Protein AF-A0A520QWH0-F1 (afdb_monomer_lite)

Sequence (215 aa):
MRTMSIALLLLLCQPCALSAQPPSVEDAMRALGDAHGATSRERALEQAAIRMLAAADADPRHPAVNICLANAAHAFAAVDRWETAEALWRRAVAEGLPQLAEGPPDDLVLMLETALADALVQLARRAALRGDWGEAAARYGSVCDAARFERSRAVGMDERILAALDGAAEAFERRGDLVRAAHYLSRAADHPLGRAHATERRAHAAALLRRVSPD

pLDDT: mean 81.59, std 18.96, range [29.95, 98.12]

Foldseek 3Di:
DDDDDDVVVVLVPDLPPLPDQDDALVNQQVVDVVPDDPVVSLVSLQVQLVSLVVSCVVDVLRLCSLVSLQRSLVSCVVNVNLVSSLVSLVCSQPRNQVSDPVGDDLVSLLSSLVSNLVSLQVVLVVCVVVVVLVSNLVSLCCLQVDPSLVPHPHPCSLVSNLSSLQSNLVSCVSVVVLQRSLVSLCVSCVRPVSVVCNVVSNVSSVVSVCVVPPD

Secondary structure (DSSP, 8-state):
-----SHHHHHTTS---TTSPPPPHHHHHHHHHTT--HHHHHHHHHHHHHHHHHHHHH-TT-TTHHHHHHHHHHHHHHTT-HHHHHHHHHHIIIIIGGG-TT---HHHHHHHHHHHHHHHHHHHHHHHHTT-HHHHHHHHHHHHS-HHHHT---TTHHHHHHHHHHHHHHHHHHTT-HHHHHHHHHHHHHSGGGGGGHHHHHHHHHHHHHHHS--

Structure (mmCIF, N/CA/C/O backbone):
data_AF-A0A520QWH0-F1
#
_entry.id   AF-A0A520QWH0-F1
#
loop_
_atom_site.group_PDB
_atom_site.id
_atom_site.type_symbol
_atom_site.label_atom_id
_atom_site.label_alt_id
_atom_site.label_comp_id
_atom_site.label_asym_id
_atom_site.label_entity_id
_atom_site.label_seq_id
_atom_site.pdbx_PDB_ins_code
_atom_site.Cartn_x
_atom_site.Cartn_y
_atom_site.Cartn_z
_atom_site.occupancy
_atom_site.B_iso_or_equiv
_atom_site.auth_seq_id
_atom_site.auth_comp_id
_atom_site.auth_asym_id
_atom_site.auth_atom_id
_atom_site.pdbx_PDB_model_num
ATOM 1 N N . MET A 1 1 ? 30.498 27.382 -29.897 1.00 29.95 1 MET A N 1
ATOM 2 C CA . MET A 1 1 ? 30.741 26.116 -30.629 1.00 29.95 1 MET A CA 1
ATOM 3 C C . MET A 1 1 ? 30.660 24.993 -29.604 1.00 29.95 1 MET A C 1
ATOM 5 O O . MET A 1 1 ? 31.523 24.920 -28.752 1.00 29.95 1 MET A O 1
ATOM 9 N N . ARG A 1 2 ? 29.482 24.396 -29.391 1.00 40.47 2 ARG A N 1
ATOM 10 C CA . ARG A 1 2 ? 28.974 23.201 -30.098 1.00 40.47 2 ARG A CA 1
ATOM 11 C C . ARG A 1 2 ? 29.880 21.972 -29.928 1.00 40.47 2 ARG A C 1
ATOM 13 O O . ARG A 1 2 ? 30.549 21.574 -30.866 1.00 40.47 2 ARG A O 1
ATOM 20 N N . THR A 1 3 ? 29.785 21.354 -28.756 1.00 32.16 3 THR A N 1
ATOM 21 C CA . THR A 1 3 ? 29.858 19.894 -28.575 1.00 32.16 3 THR A CA 1
ATOM 22 C C . THR A 1 3 ? 28.791 19.496 -27.554 1.00 32.16 3 THR A C 1
ATOM 24 O O . THR A 1 3 ? 29.074 19.050 -26.448 1.00 32.16 3 THR A O 1
ATOM 27 N N . MET A 1 4 ? 27.528 19.747 -27.904 1.00 43.28 4 MET A N 1
ATOM 28 C CA . MET A 1 4 ? 26.456 18.886 -27.414 1.00 43.28 4 MET A CA 1
ATOM 29 C C . MET A 1 4 ? 26.552 17.561 -28.165 1.00 43.28 4 MET A C 1
ATOM 31 O O . MET A 1 4 ? 26.970 17.553 -29.321 1.00 43.28 4 MET A O 1
ATOM 35 N N . SER A 1 5 ? 26.007 16.519 -27.544 1.00 47.38 5 SER A N 1
ATOM 36 C CA . SER A 1 5 ? 25.432 15.368 -28.234 1.00 47.38 5 SER A CA 1
ATOM 37 C C . SER A 1 5 ? 26.428 14.417 -28.880 1.00 47.38 5 SER A C 1
ATOM 39 O O . SER A 1 5 ? 27.103 14.740 -29.843 1.00 47.38 5 SER A O 1
ATOM 41 N N . ILE A 1 6 ? 26.444 13.191 -28.366 1.00 36.41 6 ILE A N 1
ATOM 42 C CA . ILE A 1 6 ? 26.208 11.954 -29.127 1.00 36.41 6 ILE A CA 1
ATOM 43 C C . ILE A 1 6 ? 26.525 10.783 -28.192 1.00 36.41 6 ILE A C 1
ATOM 45 O O . ILE A 1 6 ? 25.708 9.889 -28.104 1.00 36.41 6 ILE A O 1
ATOM 49 N N . ALA A 1 7 ? 27.565 10.832 -27.351 1.00 32.75 7 ALA A N 1
ATOM 50 C CA . ALA A 1 7 ? 27.890 9.724 -26.436 1.00 32.75 7 ALA A CA 1
ATOM 51 C C . ALA A 1 7 ? 26.805 9.439 -25.366 1.00 32.75 7 ALA A C 1
ATOM 53 O O . ALA A 1 7 ? 26.438 8.288 -25.154 1.00 32.75 7 ALA A O 1
ATOM 54 N N . LEU A 1 8 ? 26.223 10.477 -24.748 1.00 39.31 8 LEU A N 1
ATOM 55 C CA . LEU A 1 8 ? 25.174 10.323 -23.721 1.00 39.31 8 LEU A CA 1
ATOM 56 C C . LEU A 1 8 ? 23.779 10.059 -24.322 1.00 39.31 8 LEU A C 1
ATOM 58 O O . LEU A 1 8 ? 22.935 9.416 -23.706 1.00 39.31 8 LEU A O 1
ATOM 62 N N . LEU A 1 9 ? 23.558 10.513 -25.561 1.00 37.16 9 LEU A N 1
ATOM 63 C CA . LEU A 1 9 ? 22.374 10.158 -26.342 1.00 37.16 9 LEU A CA 1
ATOM 64 C C . LEU A 1 9 ? 22.503 8.734 -26.896 1.00 37.16 9 LEU A C 1
ATOM 66 O O . LEU A 1 9 ? 21.500 8.051 -26.943 1.00 37.16 9 LEU A O 1
ATOM 70 N N . LEU A 1 10 ? 23.709 8.253 -27.219 1.00 33.56 10 LEU A N 1
ATOM 71 C CA . LEU A 1 10 ? 23.987 6.870 -27.623 1.00 33.56 10 LEU A CA 1
ATOM 72 C C . LEU A 1 10 ? 23.853 5.883 -26.460 1.00 33.56 10 LEU A C 1
ATOM 74 O O . LEU A 1 10 ? 23.382 4.778 -26.692 1.00 33.56 10 LEU A O 1
ATOM 78 N N . LEU A 1 11 ? 24.161 6.276 -25.219 1.00 41.25 11 LEU A N 1
ATOM 79 C CA . LEU A 1 11 ? 23.862 5.446 -24.040 1.00 41.25 11 LEU A CA 1
ATOM 80 C C . LEU A 1 11 ? 22.349 5.293 -23.792 1.00 41.25 11 LEU A C 1
ATOM 82 O O . LEU A 1 11 ? 21.913 4.294 -23.236 1.00 41.25 11 LEU A O 1
ATOM 86 N N . LEU A 1 12 ? 21.549 6.258 -24.259 1.00 38.84 12 LEU A N 1
ATOM 87 C CA . LEU A 1 12 ? 20.081 6.242 -24.233 1.00 38.84 12 LEU A CA 1
ATOM 88 C C . LEU A 1 12 ? 19.442 5.822 -25.580 1.00 38.84 12 LEU A C 1
ATOM 90 O O . LEU A 1 12 ? 18.216 5.838 -25.689 1.00 38.84 12 LEU A O 1
ATOM 94 N N . CYS A 1 13 ? 20.246 5.502 -26.605 1.00 33.19 13 CYS A N 1
ATOM 95 C CA . CYS A 1 13 ? 19.819 5.215 -27.988 1.00 33.19 13 CYS A CA 1
ATOM 96 C C . CYS A 1 13 ? 20.429 3.916 -28.545 1.00 33.19 13 CYS A C 1
ATOM 98 O O . CYS A 1 13 ? 20.262 3.606 -29.723 1.00 33.19 13 CYS A O 1
ATOM 100 N N . GLN A 1 14 ? 21.107 3.110 -27.723 1.00 36.44 14 GLN A N 1
ATOM 101 C CA . GLN A 1 14 ? 21.240 1.699 -28.068 1.00 36.44 14 GLN A CA 1
ATOM 102 C C . GLN A 1 14 ? 19.817 1.117 -28.084 1.00 36.44 14 GLN A C 1
ATOM 104 O O . GLN A 1 14 ? 19.063 1.369 -27.135 1.00 36.44 14 GLN A O 1
ATOM 109 N N . PRO A 1 15 ? 19.417 0.353 -29.122 1.00 35.22 15 PRO A N 1
ATOM 110 C CA . PRO A 1 15 ? 18.285 -0.545 -28.951 1.00 35.22 15 PRO A CA 1
ATOM 111 C C . PRO A 1 15 ? 18.595 -1.326 -27.681 1.00 35.22 15 PRO A C 1
ATOM 113 O O . PRO A 1 15 ? 19.753 -1.693 -27.484 1.00 35.22 15 PRO A O 1
ATOM 116 N N . CYS A 1 16 ? 17.616 -1.471 -26.790 1.00 40.22 16 CYS A N 1
ATOM 117 C CA . CYS A 1 16 ? 17.739 -2.294 -25.598 1.00 40.22 16 CYS A CA 1
ATOM 118 C C . CYS A 1 16 ? 18.201 -3.683 -26.055 1.00 40.22 16 CYS A C 1
ATOM 120 O O . CYS A 1 16 ? 17.401 -4.551 -26.388 1.00 40.22 16 CYS A O 1
ATOM 122 N N . ALA A 1 17 ? 19.515 -3.874 -26.150 1.00 33.56 17 ALA A N 1
ATOM 123 C CA . ALA A 1 17 ? 20.131 -5.164 -26.160 1.00 33.56 17 ALA A CA 1
ATOM 124 C C . ALA A 1 17 ? 19.915 -5.587 -24.727 1.00 33.56 17 ALA A C 1
ATOM 126 O O . ALA A 1 17 ? 20.612 -5.181 -23.798 1.00 33.56 17 ALA A O 1
ATOM 127 N N . LEU A 1 18 ? 18.832 -6.326 -24.593 1.00 45.16 18 LEU A N 1
ATOM 128 C CA . LEU A 1 18 ? 18.306 -7.057 -23.467 1.00 45.16 18 LEU A CA 1
ATOM 129 C C . LEU A 1 18 ? 19.328 -8.051 -22.846 1.00 45.16 18 LEU A C 1
ATOM 131 O O . LEU A 1 18 ? 18.969 -9.069 -22.269 1.00 45.16 18 LEU A O 1
ATOM 135 N N . SER A 1 19 ? 20.619 -7.735 -22.959 1.00 39.22 19 SER A N 1
ATOM 136 C CA . SER A 1 19 ? 21.809 -8.409 -22.454 1.00 39.22 19 SER A CA 1
ATOM 137 C C . SER A 1 19 ? 22.654 -7.517 -21.530 1.00 39.22 19 SER A C 1
ATOM 139 O O . SER A 1 19 ? 23.555 -8.027 -20.872 1.00 39.22 19 SER A O 1
ATOM 141 N N . ALA A 1 20 ? 22.410 -6.202 -21.467 1.00 41.91 20 ALA A N 1
ATOM 142 C CA . ALA A 1 20 ? 23.033 -5.308 -20.490 1.00 41.91 20 ALA A CA 1
ATOM 143 C C . ALA A 1 20 ? 21.959 -4.832 -19.510 1.00 41.91 20 ALA A C 1
ATOM 145 O O . ALA A 1 20 ? 20.882 -4.417 -19.937 1.00 41.91 20 ALA A O 1
ATOM 146 N N . GLN A 1 21 ? 22.229 -4.928 -18.205 1.00 42.94 21 GLN A N 1
ATOM 147 C CA . GLN A 1 21 ? 21.305 -4.458 -17.173 1.00 42.94 21 GLN A CA 1
ATOM 148 C C . GLN A 1 21 ? 20.802 -3.048 -17.528 1.00 42.94 21 GLN A C 1
ATOM 150 O O . GLN A 1 21 ? 21.630 -2.172 -17.801 1.00 42.94 21 GLN A O 1
ATOM 155 N N . PRO A 1 22 ? 19.476 -2.815 -17.578 1.00 47.00 22 PRO A N 1
ATOM 156 C CA . PRO A 1 22 ? 18.961 -1.486 -17.869 1.00 47.00 22 PRO A CA 1
ATOM 157 C C . PRO A 1 22 ? 19.478 -0.520 -16.791 1.00 47.00 22 PRO A C 1
ATOM 159 O O . PRO A 1 22 ? 19.450 -0.880 -15.610 1.00 47.00 22 PRO A O 1
ATOM 162 N N . PRO A 1 23 ? 19.970 0.678 -17.164 1.00 52.00 23 PRO A N 1
ATOM 163 C CA . PRO A 1 23 ? 20.491 1.635 -16.194 1.00 52.00 23 PRO A CA 1
ATOM 164 C C . PRO A 1 23 ? 19.428 1.920 -15.132 1.00 52.00 23 PRO A C 1
ATOM 166 O O . PRO A 1 23 ? 18.250 2.110 -15.459 1.00 52.00 23 PRO A O 1
ATOM 169 N N . SER A 1 24 ? 19.833 1.916 -13.860 1.00 55.22 24 SER A N 1
ATOM 170 C CA . SER A 1 24 ? 18.900 2.149 -12.762 1.00 55.22 24 SER A CA 1
ATOM 171 C C . SER A 1 24 ? 18.353 3.580 -12.817 1.00 55.22 24 SER A C 1
ATOM 173 O O . SER A 1 24 ? 18.994 4.502 -13.334 1.00 55.22 24 SER A O 1
ATOM 175 N N . VAL A 1 25 ? 17.158 3.796 -12.262 1.00 56.06 25 VAL A N 1
ATOM 176 C CA . VAL A 1 25 ? 16.590 5.150 -12.126 1.00 56.06 25 VAL A CA 1
ATOM 177 C C . VAL A 1 25 ? 17.500 6.036 -11.282 1.00 56.06 25 VAL A C 1
ATOM 179 O O . VAL A 1 25 ? 17.589 7.229 -11.547 1.00 56.06 25 VAL A O 1
ATOM 182 N N . GLU A 1 26 ? 18.224 5.471 -10.314 1.00 52.66 26 GLU A N 1
ATOM 183 C CA . GLU A 1 26 ? 19.237 6.195 -9.549 1.00 52.66 26 GLU A CA 1
ATOM 184 C C . GLU A 1 26 ? 20.419 6.640 -10.405 1.00 52.66 26 GLU A C 1
ATOM 186 O O . GLU A 1 26 ? 20.859 7.776 -10.260 1.00 52.66 26 GLU A O 1
ATOM 191 N N . ASP A 1 27 ? 20.907 5.806 -11.324 1.00 59.62 27 ASP A N 1
ATOM 192 C CA . ASP A 1 27 ? 21.992 6.187 -12.234 1.00 59.62 27 ASP A CA 1
ATOM 193 C C . ASP A 1 27 ? 21.535 7.275 -13.205 1.00 59.62 27 ASP A C 1
ATOM 195 O O . ASP A 1 27 ? 22.255 8.249 -13.434 1.00 59.62 27 ASP A O 1
ATOM 199 N N . ALA A 1 28 ? 20.300 7.167 -13.704 1.00 52.81 28 ALA A N 1
ATOM 200 C CA . ALA A 1 28 ? 19.675 8.215 -14.498 1.00 52.81 28 ALA A CA 1
ATOM 201 C C . ALA A 1 28 ? 19.501 9.509 -13.679 1.00 52.81 28 ALA A C 1
ATOM 203 O O . ALA A 1 28 ? 19.849 10.591 -14.144 1.00 52.81 28 ALA A O 1
ATOM 204 N N . MET A 1 29 ? 19.026 9.418 -12.436 1.00 48.94 29 MET A N 1
ATOM 205 C CA . MET A 1 29 ? 18.832 10.566 -11.547 1.00 48.94 29 MET A CA 1
ATOM 206 C C . MET A 1 29 ? 20.140 11.232 -11.121 1.00 48.94 29 MET A C 1
ATOM 208 O O . MET A 1 29 ? 20.177 12.459 -11.032 1.00 48.94 29 MET A O 1
ATOM 212 N N . ARG A 1 30 ? 21.194 10.455 -10.858 1.00 55.62 30 ARG A N 1
ATOM 213 C CA . ARG A 1 30 ? 22.526 10.942 -10.477 1.00 55.62 30 ARG A CA 1
ATOM 214 C C . ARG A 1 30 ? 23.178 11.657 -11.657 1.00 55.62 30 ARG A C 1
ATOM 216 O O . ARG A 1 30 ? 23.595 12.800 -11.521 1.00 55.62 30 ARG A O 1
ATOM 223 N N . ALA A 1 31 ? 23.127 11.053 -12.845 1.00 51.66 31 ALA A N 1
ATOM 224 C CA . ALA A 1 31 ? 23.633 11.664 -14.072 1.00 51.66 31 ALA A CA 1
ATOM 225 C C . ALA A 1 31 ? 22.877 12.948 -14.478 1.00 51.66 31 ALA A C 1
ATOM 227 O O . ALA A 1 31 ? 23.464 13.839 -15.091 1.00 51.66 31 ALA A O 1
ATOM 228 N N . LEU A 1 32 ? 21.586 13.062 -14.142 1.00 49.00 32 LEU A N 1
ATOM 229 C CA . LEU A 1 32 ? 20.769 14.252 -14.421 1.00 49.00 32 LEU A CA 1
ATOM 230 C C . LEU A 1 32 ? 20.871 15.333 -13.334 1.00 49.00 32 LEU A C 1
ATOM 232 O O . LEU A 1 32 ? 20.719 16.517 -13.637 1.00 49.00 32 LEU A O 1
ATOM 236 N N . GLY A 1 33 ? 21.119 14.944 -12.081 1.00 49.78 33 GLY A N 1
ATOM 237 C CA . GLY A 1 33 ? 21.214 15.848 -10.933 1.00 49.78 33 GLY A CA 1
ATOM 238 C C . GLY A 1 33 ? 22.426 16.776 -10.974 1.00 49.78 33 GLY A C 1
ATOM 239 O O . GLY A 1 33 ? 22.314 17.921 -10.544 1.00 49.78 33 GLY A O 1
ATOM 240 N N . ASP A 1 34 ? 23.532 16.326 -11.564 1.00 53.66 34 ASP A N 1
ATOM 241 C CA . ASP A 1 34 ? 24.789 17.084 -11.572 1.00 53.66 34 ASP A CA 1
ATOM 242 C C . ASP A 1 34 ? 24.860 18.152 -12.680 1.00 53.66 34 ASP A C 1
ATOM 244 O O . ASP A 1 34 ? 25.773 18.977 -12.689 1.00 53.66 34 ASP A O 1
ATOM 248 N N . ALA A 1 35 ? 23.899 18.180 -13.616 1.00 51.19 35 ALA A N 1
ATOM 249 C CA . ALA A 1 35 ? 23.982 19.037 -14.801 1.00 51.19 35 ALA A CA 1
ATOM 250 C C . ALA A 1 35 ? 22.768 19.949 -15.054 1.00 51.19 35 ALA A C 1
ATOM 252 O O . ALA A 1 35 ? 22.889 20.876 -15.861 1.00 51.19 35 ALA A O 1
ATOM 253 N N . HIS A 1 36 ? 21.583 19.689 -14.483 1.00 52.19 36 HIS A N 1
ATOM 254 C CA . HIS A 1 36 ? 20.306 20.233 -14.980 1.00 52.19 36 HIS A CA 1
ATOM 255 C C . HIS A 1 36 ? 19.365 20.716 -13.847 1.00 52.19 36 HIS A C 1
ATOM 257 O O . HIS A 1 36 ? 19.257 20.081 -12.804 1.00 52.19 36 HIS A O 1
ATOM 263 N N . GLY A 1 37 ? 18.657 21.841 -14.052 1.00 63.16 37 GLY A N 1
ATOM 264 C CA . GLY A 1 37 ? 17.643 22.363 -13.116 1.00 63.16 37 GLY A CA 1
ATOM 265 C C . GLY A 1 37 ? 16.378 21.490 -13.002 1.00 63.16 37 GLY A C 1
ATOM 266 O O . GLY A 1 37 ? 16.169 20.572 -13.793 1.00 63.16 37 GLY A O 1
ATOM 267 N N . ALA A 1 38 ? 15.497 21.785 -12.035 1.00 60.88 38 ALA A N 1
ATOM 268 C CA . ALA A 1 38 ? 14.327 20.949 -11.703 1.00 60.88 38 ALA A CA 1
ATOM 269 C C . ALA A 1 38 ? 13.449 20.581 -12.922 1.00 60.88 38 ALA A C 1
ATOM 271 O O . ALA A 1 38 ? 13.179 19.408 -13.169 1.00 60.88 38 ALA A O 1
ATOM 272 N N . THR A 1 39 ? 13.105 21.559 -13.765 1.00 65.75 39 THR A N 1
ATOM 273 C CA . THR A 1 39 ? 12.245 21.356 -14.948 1.00 65.75 39 THR A CA 1
ATOM 274 C C . THR A 1 39 ? 12.914 20.560 -16.080 1.00 65.75 39 THR A C 1
ATOM 276 O O . THR A 1 39 ? 12.230 20.000 -16.941 1.00 65.75 39 THR A O 1
ATOM 279 N N . SER A 1 40 ? 14.248 20.533 -16.152 1.00 73.31 40 SER A N 1
ATOM 280 C CA . SER A 1 40 ? 14.968 19.689 -17.116 1.00 73.31 40 SER A CA 1
ATOM 281 C C . SER A 1 40 ? 15.176 18.270 -16.589 1.00 73.31 40 SER A C 1
ATOM 283 O O . SER A 1 40 ? 15.196 17.337 -17.390 1.00 73.31 40 SER A O 1
ATOM 285 N N . ARG A 1 41 ? 15.240 18.086 -15.264 1.00 70.00 41 ARG A N 1
ATOM 286 C CA . ARG A 1 41 ? 15.278 16.767 -14.618 1.00 70.00 41 ARG A CA 1
ATOM 287 C C . ARG A 1 41 ? 13.957 16.009 -14.764 1.00 70.00 41 ARG A C 1
ATOM 289 O O . ARG A 1 41 ? 13.983 14.848 -15.157 1.00 70.00 41 ARG A O 1
ATOM 296 N N . GLU A 1 42 ? 12.821 16.663 -14.517 1.00 76.19 42 GLU A N 1
ATOM 297 C CA . GLU A 1 42 ? 11.485 16.059 -14.680 1.00 76.19 42 GLU A CA 1
ATOM 298 C C . GLU A 1 42 ? 11.269 15.539 -16.105 1.00 76.19 42 GLU A C 1
ATOM 300 O O . GLU A 1 42 ? 10.966 14.366 -16.308 1.00 76.19 42 GLU A O 1
ATOM 305 N N . ARG A 1 43 ? 11.538 16.383 -17.111 1.00 78.44 43 ARG A N 1
ATOM 306 C CA . ARG A 1 43 ? 11.428 15.995 -18.526 1.00 78.44 43 ARG A CA 1
ATOM 307 C C . ARG A 1 43 ? 12.326 14.819 -18.890 1.00 78.44 43 ARG A C 1
ATOM 309 O O . ARG A 1 43 ? 11.934 13.974 -19.690 1.00 78.44 43 ARG A O 1
ATOM 316 N N . ALA A 1 44 ? 13.532 14.761 -18.334 1.00 76.00 44 ALA A N 1
ATOM 317 C CA . ALA A 1 44 ? 14.452 13.665 -18.601 1.00 76.00 44 ALA A CA 1
ATOM 318 C C . ALA A 1 44 ? 13.992 12.347 -17.950 1.00 76.00 44 ALA A C 1
ATOM 320 O O . ALA A 1 44 ? 14.114 11.294 -18.577 1.00 76.00 44 ALA A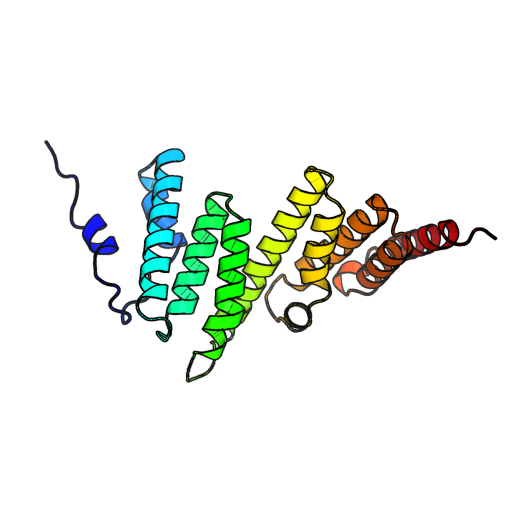 O 1
ATOM 321 N N . LEU A 1 45 ? 13.407 12.403 -16.748 1.00 77.81 45 LEU A N 1
ATOM 322 C CA . LEU A 1 45 ? 12.804 11.242 -16.086 1.00 77.81 45 LEU A CA 1
ATOM 323 C C . LEU A 1 45 ? 11.600 10.706 -16.860 1.00 77.81 45 LEU A C 1
ATOM 325 O O . LEU A 1 45 ? 11.531 9.508 -17.125 1.00 77.81 45 LEU A O 1
ATOM 329 N N . GLU A 1 46 ? 10.700 11.586 -17.297 1.00 81.81 46 GLU A N 1
ATOM 330 C CA . GLU A 1 46 ? 9.553 11.194 -18.120 1.00 81.81 46 GLU A CA 1
ATOM 331 C C . GLU A 1 46 ? 10.001 10.561 -19.446 1.00 81.81 46 GLU A C 1
ATOM 333 O O . GLU A 1 46 ? 9.501 9.509 -19.842 1.00 81.81 46 GLU A O 1
ATOM 338 N N . GLN A 1 47 ? 10.995 11.147 -20.122 1.00 80.69 47 GLN A N 1
ATOM 339 C CA . GLN A 1 47 ? 11.535 10.583 -21.362 1.00 80.69 4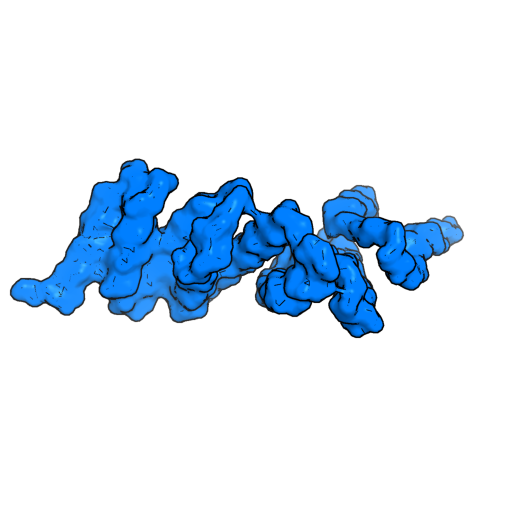7 GLN A CA 1
ATOM 340 C C . GLN A 1 47 ? 12.189 9.213 -21.154 1.00 80.69 47 GLN A C 1
ATOM 342 O O . GLN A 1 47 ? 12.033 8.330 -22.001 1.00 80.69 47 GLN A O 1
ATOM 347 N N . ALA A 1 48 ? 12.917 9.019 -20.053 1.00 78.50 48 ALA A N 1
ATOM 348 C CA . ALA A 1 48 ? 13.494 7.724 -19.711 1.00 78.50 48 ALA A CA 1
ATOM 349 C C . ALA A 1 48 ? 12.396 6.678 -19.461 1.00 78.50 48 ALA A C 1
ATOM 351 O O . ALA A 1 48 ? 12.459 5.587 -20.029 1.00 78.50 48 ALA A O 1
ATOM 352 N N . ALA A 1 49 ? 11.356 7.040 -18.704 1.00 81.44 49 ALA A N 1
ATOM 353 C CA . ALA A 1 49 ? 10.219 6.168 -18.428 1.00 81.44 49 ALA A CA 1
ATOM 354 C C . ALA A 1 49 ? 9.507 5.734 -19.718 1.00 81.44 49 ALA A C 1
ATOM 356 O O . ALA A 1 49 ? 9.285 4.546 -19.930 1.00 81.44 49 ALA A O 1
ATOM 357 N N . ILE A 1 50 ? 9.226 6.672 -20.630 1.00 83.88 50 ILE A N 1
ATOM 358 C CA . ILE A 1 50 ? 8.584 6.377 -21.923 1.00 83.88 50 ILE A CA 1
ATOM 359 C C . ILE A 1 50 ? 9.419 5.389 -22.751 1.00 83.88 50 ILE A C 1
ATOM 361 O O . ILE A 1 50 ? 8.865 4.475 -23.360 1.00 83.88 50 ILE A O 1
ATOM 365 N N . ARG A 1 51 ? 10.751 5.527 -22.761 1.00 80.38 51 ARG A N 1
ATOM 366 C CA . ARG A 1 51 ? 11.635 4.585 -23.471 1.00 80.38 51 ARG A CA 1
ATOM 367 C C . ARG A 1 51 ? 11.624 3.192 -22.847 1.00 80.38 51 ARG A C 1
ATOM 369 O O . ARG A 1 51 ? 11.608 2.210 -23.581 1.00 80.38 51 ARG A O 1
ATOM 376 N N . MET A 1 52 ? 11.614 3.103 -21.518 1.00 82.56 52 MET A N 1
ATOM 377 C CA . MET A 1 52 ? 11.521 1.825 -20.805 1.00 82.56 52 MET A CA 1
ATOM 378 C C . MET A 1 52 ? 10.189 1.123 -21.086 1.00 82.56 52 MET A C 1
ATOM 380 O O . MET A 1 52 ? 10.179 -0.085 -21.307 1.00 82.56 52 MET A O 1
ATOM 384 N N . LEU A 1 53 ? 9.086 1.877 -21.146 1.00 85.50 53 LEU A N 1
ATOM 385 C CA . LEU A 1 53 ? 7.777 1.348 -21.537 1.00 85.50 53 LEU A CA 1
ATOM 386 C C . LEU A 1 53 ? 7.779 0.844 -22.980 1.00 85.50 53 LEU A C 1
ATOM 388 O O . LEU A 1 53 ? 7.371 -0.285 -23.224 1.00 85.50 53 LEU A O 1
ATOM 392 N N . ALA A 1 54 ? 8.321 1.623 -23.919 1.00 83.81 54 ALA A N 1
ATOM 393 C CA . ALA A 1 54 ? 8.432 1.196 -25.312 1.00 83.81 54 ALA A CA 1
ATOM 394 C C . ALA A 1 54 ? 9.271 -0.087 -25.466 1.00 83.81 54 ALA A C 1
ATOM 396 O O . ALA A 1 54 ? 8.927 -0.951 -26.267 1.00 83.81 54 ALA A O 1
ATOM 397 N N . ALA A 1 55 ? 10.348 -0.233 -24.687 1.00 77.62 55 ALA A N 1
ATOM 398 C CA . ALA A 1 55 ? 11.152 -1.453 -24.669 1.00 77.62 55 ALA A CA 1
ATOM 399 C C . ALA A 1 55 ? 10.385 -2.649 -24.077 1.00 77.62 55 ALA A C 1
ATOM 401 O O . ALA A 1 55 ? 10.458 -3.747 -24.622 1.00 77.62 55 ALA A O 1
ATOM 402 N N . ALA A 1 56 ? 9.634 -2.431 -22.994 1.00 80.25 56 ALA A N 1
ATOM 403 C CA . ALA A 1 56 ? 8.801 -3.457 -22.369 1.00 80.25 56 ALA A CA 1
ATOM 404 C C . ALA A 1 56 ? 7.664 -3.935 -23.288 1.00 80.25 56 ALA A C 1
ATOM 406 O O . ALA A 1 56 ? 7.374 -5.126 -23.337 1.00 80.25 56 ALA A O 1
ATOM 407 N N . ASP A 1 57 ? 7.041 -3.024 -24.034 1.00 84.75 57 ASP A N 1
ATOM 408 C CA . ASP A 1 57 ? 5.942 -3.357 -24.943 1.00 84.75 57 ASP A CA 1
ATOM 409 C C . ASP A 1 57 ? 6.433 -4.000 -26.255 1.00 84.75 57 ASP A C 1
ATOM 411 O O . ASP A 1 57 ? 5.681 -4.732 -26.898 1.00 84.75 57 ASP A O 1
ATOM 415 N N . ALA A 1 58 ? 7.690 -3.762 -26.651 1.00 84.25 58 ALA A N 1
ATOM 416 C CA . ALA A 1 58 ? 8.282 -4.344 -27.857 1.00 84.25 58 ALA A CA 1
ATOM 417 C C . ALA A 1 58 ? 8.582 -5.848 -27.725 1.00 84.25 58 ALA A C 1
ATOM 419 O O . ALA A 1 58 ? 8.424 -6.584 -28.699 1.00 84.25 58 ALA A O 1
ATOM 420 N N . ASP A 1 59 ? 8.990 -6.308 -26.538 1.00 78.44 59 ASP A N 1
ATOM 421 C CA . ASP A 1 59 ? 9.150 -7.734 -26.229 1.00 78.44 59 ASP A CA 1
ATOM 422 C C . ASP A 1 59 ? 8.608 -8.053 -24.824 1.00 78.44 59 ASP A C 1
ATOM 424 O O . ASP A 1 59 ? 9.372 -8.131 -23.858 1.00 78.44 59 ASP A O 1
ATOM 428 N N . PRO A 1 60 ? 7.284 -8.264 -24.694 1.00 74.44 60 PRO A N 1
ATOM 429 C CA . PRO A 1 60 ? 6.633 -8.477 -23.401 1.00 74.44 60 PRO A CA 1
ATOM 430 C C . PRO A 1 60 ? 7.141 -9.694 -22.624 1.00 74.44 60 PRO A C 1
ATOM 432 O O . PRO A 1 60 ? 6.992 -9.731 -21.407 1.00 74.44 60 PRO A O 1
ATOM 435 N N . ARG A 1 61 ? 7.734 -10.681 -23.314 1.00 73.75 61 ARG A N 1
ATOM 436 C CA . ARG A 1 61 ? 8.243 -11.922 -22.707 1.00 73.75 61 ARG A CA 1
ATOM 437 C C . ARG A 1 61 ? 9.679 -11.800 -22.229 1.00 73.75 61 ARG A C 1
ATOM 439 O O . ARG A 1 61 ? 10.210 -12.754 -21.658 1.00 73.75 61 ARG A O 1
ATOM 446 N N . HIS A 1 62 ? 10.325 -10.665 -22.476 1.00 72.38 62 HIS A N 1
ATOM 447 C CA . HIS A 1 62 ? 11.703 -10.516 -22.079 1.00 72.38 62 HIS A CA 1
ATOM 448 C C . HIS A 1 62 ? 11.841 -10.516 -20.542 1.00 72.38 62 HIS A C 1
ATOM 450 O O . HIS A 1 62 ? 11.152 -9.746 -19.868 1.00 72.38 62 HIS A O 1
ATOM 456 N N . PRO A 1 63 ? 12.785 -11.275 -19.951 1.00 68.31 63 PRO A N 1
ATOM 457 C CA . PRO A 1 63 ? 12.997 -11.300 -18.499 1.00 68.31 63 PRO A CA 1
ATOM 458 C C . PRO A 1 63 ? 13.169 -9.921 -17.832 1.00 68.31 63 PRO A C 1
ATOM 460 O O . PRO A 1 63 ? 12.798 -9.711 -16.679 1.00 68.31 63 PRO A O 1
ATOM 463 N N . ALA A 1 64 ? 13.700 -8.949 -18.574 1.00 74.38 64 ALA A N 1
ATOM 464 C CA . ALA A 1 64 ? 13.926 -7.580 -18.110 1.00 74.38 64 ALA A CA 1
ATOM 465 C C . ALA A 1 64 ? 12.671 -6.682 -18.095 1.00 74.38 64 ALA A C 1
ATOM 467 O O . ALA A 1 64 ? 12.745 -5.579 -17.552 1.00 74.38 64 ALA A O 1
ATOM 468 N N . VAL A 1 65 ? 11.527 -7.117 -18.647 1.00 80.19 65 VAL A N 1
ATOM 469 C CA . VAL A 1 65 ? 10.290 -6.310 -18.691 1.00 80.19 65 VAL A CA 1
ATOM 470 C C . VAL A 1 65 ? 9.878 -5.825 -17.301 1.00 80.19 65 VAL A C 1
ATOM 472 O O . VAL A 1 65 ? 9.540 -4.655 -17.138 1.00 80.19 65 VAL A O 1
ATOM 475 N N . ASN A 1 66 ? 10.000 -6.672 -16.276 1.00 77.75 66 ASN A N 1
ATOM 476 C CA . ASN A 1 66 ? 9.713 -6.303 -14.886 1.00 77.75 66 ASN A CA 1
ATOM 477 C C . ASN A 1 66 ? 10.543 -5.121 -14.394 1.00 77.75 66 ASN A C 1
ATOM 479 O O . ASN A 1 66 ? 10.021 -4.209 -13.757 1.00 77.75 66 ASN A O 1
ATOM 483 N N . ILE A 1 67 ? 11.837 -5.142 -14.705 1.00 77.88 67 ILE A N 1
ATOM 484 C CA . ILE A 1 67 ? 12.781 -4.110 -14.284 1.00 77.88 67 ILE A CA 1
ATOM 485 C C . ILE A 1 67 ? 12.482 -2.812 -15.039 1.00 77.88 67 ILE A C 1
ATOM 487 O O . ILE A 1 67 ? 12.461 -1.745 -14.433 1.00 77.88 67 ILE A O 1
ATOM 491 N N . CYS A 1 68 ? 12.173 -2.893 -16.337 1.00 81.75 68 CYS A N 1
ATOM 492 C CA . CYS A 1 68 ? 11.761 -1.737 -17.133 1.00 81.75 68 CYS A CA 1
ATOM 493 C C . CYS A 1 68 ? 10.471 -1.097 -16.600 1.00 81.75 68 CYS A C 1
ATOM 495 O O . CYS A 1 68 ? 10.420 0.121 -16.442 1.00 81.75 68 CYS A O 1
ATOM 497 N N . LEU A 1 69 ? 9.449 -1.898 -16.281 1.00 87.38 69 LEU A N 1
ATOM 498 C CA . LEU A 1 69 ? 8.190 -1.409 -15.713 1.00 87.38 69 LEU A CA 1
ATOM 499 C C . LEU A 1 69 ? 8.395 -0.791 -14.324 1.00 87.38 69 LEU A C 1
ATOM 501 O O . LEU A 1 69 ? 7.884 0.298 -14.066 1.00 87.38 69 LEU A O 1
ATOM 505 N N . ALA A 1 70 ? 9.178 -1.440 -13.456 1.00 83.00 70 ALA A N 1
ATOM 506 C CA . ALA A 1 70 ? 9.505 -0.924 -12.128 1.00 83.00 70 ALA A CA 1
ATOM 507 C C . ALA A 1 70 ? 10.248 0.415 -12.208 1.00 83.00 70 ALA A C 1
ATOM 509 O O . ALA A 1 70 ? 9.884 1.378 -11.535 1.00 83.00 70 ALA A O 1
ATOM 510 N N . ASN A 1 71 ? 11.260 0.501 -13.071 1.00 81.38 71 ASN A N 1
ATOM 511 C CA . ASN A 1 71 ? 12.053 1.710 -13.255 1.00 81.38 71 ASN A CA 1
ATOM 512 C C . ASN A 1 71 ? 11.224 2.843 -13.877 1.00 81.38 71 ASN A C 1
ATOM 514 O O . ASN A 1 71 ? 11.301 3.985 -13.422 1.00 81.38 71 ASN A O 1
ATOM 518 N N . ALA A 1 72 ? 10.369 2.542 -14.857 1.00 87.94 72 ALA A N 1
ATOM 519 C CA . ALA A 1 72 ? 9.435 3.524 -15.397 1.00 87.94 72 ALA A CA 1
ATOM 520 C C . ALA A 1 72 ? 8.482 4.048 -14.309 1.00 87.94 72 ALA A C 1
ATOM 522 O O . ALA A 1 72 ? 8.276 5.256 -14.199 1.00 87.94 72 ALA A O 1
ATOM 523 N N . ALA A 1 73 ? 7.954 3.162 -13.460 1.00 90.44 73 ALA A N 1
ATOM 524 C CA . ALA A 1 73 ? 7.092 3.535 -12.343 1.00 90.44 73 ALA A CA 1
ATOM 525 C C . ALA A 1 73 ? 7.813 4.435 -11.326 1.00 90.44 73 ALA A C 1
ATOM 527 O O . ALA A 1 73 ? 7.282 5.481 -10.956 1.00 90.44 73 ALA A O 1
ATOM 528 N N . HIS A 1 74 ? 9.045 4.096 -10.934 1.00 84.31 74 HIS A N 1
ATOM 529 C CA . HIS A 1 74 ? 9.861 4.935 -10.050 1.00 84.31 74 HIS A CA 1
ATOM 530 C C . HIS A 1 74 ? 10.132 6.319 -10.648 1.00 84.31 74 HIS A C 1
ATOM 532 O O . HIS A 1 74 ? 10.036 7.321 -9.939 1.00 84.31 74 HIS A O 1
ATOM 538 N N . ALA A 1 75 ? 10.427 6.396 -11.948 1.00 83.88 75 ALA A N 1
ATOM 539 C CA . ALA A 1 75 ? 10.616 7.669 -12.633 1.00 83.88 75 ALA A CA 1
ATOM 540 C C . ALA A 1 75 ? 9.333 8.520 -12.626 1.00 83.88 75 ALA A C 1
ATOM 542 O O . ALA A 1 75 ? 9.409 9.721 -12.368 1.00 83.88 75 ALA A O 1
ATOM 543 N N . PHE A 1 76 ? 8.157 7.911 -12.821 1.00 89.00 76 PHE A N 1
ATOM 544 C CA . PHE A 1 76 ? 6.873 8.610 -12.705 1.00 89.00 76 PHE A CA 1
ATOM 545 C C . PHE A 1 76 ? 6.556 9.051 -11.272 1.00 89.00 76 PHE A C 1
ATOM 547 O O . PHE A 1 76 ? 6.112 10.180 -11.068 1.00 89.00 76 PHE A O 1
ATOM 554 N N . ALA A 1 77 ? 6.834 8.218 -10.271 1.00 86.06 77 ALA A N 1
ATOM 555 C CA . ALA A 1 77 ? 6.677 8.590 -8.867 1.00 86.06 77 ALA A CA 1
ATOM 556 C C . ALA A 1 77 ? 7.582 9.776 -8.483 1.00 86.06 77 ALA A C 1
ATOM 558 O O . ALA A 1 77 ? 7.145 10.678 -7.771 1.00 86.06 77 ALA A O 1
ATOM 559 N N . ALA A 1 78 ? 8.809 9.826 -9.013 1.00 85.44 78 ALA A N 1
ATOM 560 C CA . ALA A 1 78 ? 9.751 10.922 -8.778 1.00 85.44 78 ALA A CA 1
ATOM 561 C C . ALA A 1 78 ? 9.288 12.273 -9.358 1.00 85.44 78 ALA A C 1
ATOM 563 O O . ALA A 1 78 ? 9.695 13.317 -8.852 1.00 85.44 78 ALA A O 1
ATOM 564 N N . VAL A 1 79 ? 8.428 12.264 -10.383 1.00 87.50 79 VAL A N 1
ATOM 565 C CA . VAL A 1 79 ? 7.776 13.467 -10.947 1.00 87.50 79 VAL A CA 1
ATOM 566 C C . VAL A 1 79 ? 6.330 13.634 -10.468 1.00 87.50 79 VAL A C 1
ATOM 568 O O . VAL A 1 79 ? 5.517 14.314 -11.092 1.00 87.50 79 VAL A O 1
ATOM 571 N N . ASP A 1 80 ? 6.001 12.999 -9.344 1.00 88.44 80 ASP A N 1
ATOM 572 C CA . ASP A 1 80 ? 4.721 13.101 -8.652 1.00 88.44 80 ASP A CA 1
ATOM 573 C C . ASP A 1 80 ? 3.499 12.524 -9.393 1.00 88.44 80 ASP A C 1
ATOM 575 O O . ASP A 1 80 ? 2.350 12.829 -9.066 1.00 88.44 80 ASP A O 1
ATOM 579 N N . ARG A 1 81 ? 3.732 11.644 -10.373 1.00 91.50 81 ARG A N 1
ATOM 580 C CA . ARG A 1 81 ? 2.707 10.912 -11.141 1.00 91.50 81 ARG A CA 1
ATOM 581 C C . ARG A 1 81 ? 2.432 9.545 -10.511 1.00 91.50 81 ARG A C 1
ATOM 583 O O . ARG A 1 81 ? 2.678 8.497 -11.113 1.00 91.50 81 ARG A O 1
ATOM 590 N N . TRP A 1 82 ? 1.946 9.558 -9.275 1.00 92.88 82 TRP A N 1
ATOM 591 C CA . TRP A 1 82 ? 1.774 8.352 -8.461 1.00 92.88 82 TRP A CA 1
ATOM 592 C C . TRP A 1 82 ? 0.729 7.381 -9.014 1.00 92.88 82 TRP A C 1
ATOM 594 O O . TRP A 1 82 ? 0.912 6.177 -8.890 1.00 92.88 82 TRP A O 1
ATOM 604 N N . GLU A 1 83 ? -0.324 7.870 -9.667 1.00 93.75 83 GLU A N 1
ATOM 605 C CA . GLU A 1 83 ? -1.368 7.041 -10.279 1.00 93.75 83 GLU A CA 1
ATOM 606 C C . GLU A 1 83 ? -0.805 6.210 -11.441 1.00 93.75 83 GLU A C 1
ATOM 608 O O . GLU A 1 83 ? -1.069 5.011 -11.553 1.00 93.75 83 GLU A O 1
ATOM 613 N N . THR A 1 84 ? 0.033 6.828 -12.280 1.00 94.50 84 THR A N 1
ATOM 614 C CA . THR A 1 84 ? 0.748 6.126 -13.353 1.00 94.50 84 THR A CA 1
ATOM 615 C C . THR A 1 84 ? 1.732 5.116 -12.771 1.00 94.50 84 THR A C 1
ATOM 617 O O . THR A 1 84 ? 1.804 3.984 -13.245 1.00 94.50 84 THR A O 1
ATOM 620 N N . ALA A 1 85 ? 2.465 5.496 -11.722 1.00 93.56 85 ALA A N 1
ATOM 621 C CA . ALA A 1 85 ? 3.410 4.605 -11.058 1.00 93.56 85 ALA A CA 1
ATOM 622 C C . ALA A 1 85 ? 2.714 3.375 -10.441 1.00 93.56 85 ALA A C 1
ATOM 624 O O . ALA A 1 85 ? 3.138 2.246 -10.679 1.00 93.56 85 ALA A O 1
ATOM 625 N N . GLU A 1 86 ? 1.600 3.573 -9.730 1.00 94.56 86 GLU A N 1
ATOM 626 C CA . GLU A 1 86 ? 0.768 2.506 -9.157 1.00 94.56 86 GLU A CA 1
ATOM 627 C C . GLU A 1 86 ? 0.321 1.509 -10.236 1.00 94.56 86 GLU A C 1
ATOM 629 O O . GLU A 1 86 ? 0.455 0.296 -10.055 1.00 94.56 86 GLU A O 1
ATOM 634 N N . ALA A 1 87 ? -0.178 2.004 -11.374 1.00 95.00 87 ALA A N 1
ATOM 635 C CA . ALA A 1 87 ? -0.609 1.159 -12.486 1.00 95.00 87 ALA A CA 1
ATOM 636 C C . ALA A 1 87 ? 0.544 0.317 -13.054 1.00 95.00 87 ALA A C 1
ATOM 638 O O . ALA A 1 87 ? 0.374 -0.877 -13.308 1.00 95.00 87 ALA A O 1
ATOM 639 N N . LEU A 1 88 ? 1.729 0.912 -13.203 1.00 93.62 88 LEU A N 1
ATOM 640 C CA . LEU A 1 88 ? 2.911 0.223 -13.716 1.00 93.62 88 LEU A CA 1
ATOM 641 C C . LEU A 1 88 ? 3.464 -0.816 -12.735 1.00 93.62 88 LEU A C 1
ATOM 643 O O . LEU A 1 88 ? 3.797 -1.921 -13.162 1.00 93.62 88 LEU A O 1
ATOM 647 N N . TRP A 1 89 ? 3.498 -0.530 -11.430 1.00 93.00 89 TRP A N 1
ATOM 648 C CA . TRP A 1 89 ? 3.882 -1.530 -10.427 1.00 93.00 89 TRP A CA 1
ATOM 649 C C . TRP A 1 89 ? 2.877 -2.679 -10.349 1.00 93.00 89 TRP A C 1
ATOM 651 O O . TRP A 1 89 ? 3.287 -3.838 -10.285 1.00 93.00 89 TRP A O 1
ATOM 661 N N . ARG A 1 90 ? 1.566 -2.404 -10.432 1.00 92.88 90 ARG A N 1
ATOM 662 C CA . ARG A 1 90 ? 0.555 -3.469 -10.542 1.00 92.88 90 ARG A CA 1
ATOM 663 C C . ARG A 1 90 ? 0.777 -4.333 -11.775 1.00 92.88 90 ARG A C 1
ATOM 665 O O . ARG A 1 90 ? 0.701 -5.553 -11.665 1.00 92.88 90 ARG A O 1
ATOM 672 N N . ARG A 1 91 ? 1.070 -3.714 -12.921 1.00 91.44 91 ARG A N 1
ATOM 673 C CA . ARG A 1 91 ? 1.372 -4.428 -14.164 1.00 91.44 91 ARG A CA 1
ATOM 674 C C . ARG A 1 91 ? 2.612 -5.309 -14.006 1.00 91.44 91 ARG A C 1
ATOM 676 O O . ARG A 1 91 ? 2.552 -6.487 -14.334 1.00 91.44 91 ARG A O 1
ATOM 683 N N . ALA A 1 92 ? 3.694 -4.783 -13.432 1.00 88.25 92 ALA A N 1
ATOM 684 C CA . ALA A 1 92 ? 4.906 -5.557 -13.163 1.00 88.25 92 ALA A CA 1
ATOM 685 C C . ALA A 1 92 ? 4.616 -6.780 -12.272 1.00 88.25 92 ALA A C 1
ATOM 687 O O . ALA A 1 92 ? 5.022 -7.896 -12.588 1.00 88.25 92 ALA A O 1
ATOM 688 N N . VAL A 1 93 ? 3.835 -6.595 -11.204 1.00 87.88 93 VAL A N 1
ATOM 689 C CA . VAL A 1 93 ? 3.452 -7.679 -10.288 1.00 87.88 93 VAL A CA 1
ATOM 690 C C . VAL A 1 93 ? 2.550 -8.724 -10.957 1.00 87.88 93 VAL A C 1
ATOM 692 O O . VAL A 1 93 ? 2.754 -9.919 -10.755 1.00 87.88 93 VAL A O 1
ATOM 695 N N . ALA A 1 94 ? 1.532 -8.293 -11.703 1.00 86.62 94 ALA A N 1
ATOM 696 C CA . ALA A 1 94 ? 0.501 -9.182 -12.237 1.00 86.62 94 ALA A CA 1
ATOM 697 C C . ALA A 1 94 ? 0.929 -9.885 -13.528 1.00 86.62 94 ALA A C 1
ATOM 699 O O . ALA A 1 94 ? 0.675 -11.074 -13.698 1.00 86.62 94 ALA A O 1
ATOM 700 N N . GLU A 1 95 ? 1.559 -9.149 -14.438 1.00 82.25 95 GLU A N 1
ATOM 701 C CA . GLU A 1 95 ? 1.912 -9.655 -15.761 1.00 82.25 95 GLU A CA 1
ATOM 702 C C . GLU A 1 95 ? 3.348 -10.143 -15.801 1.00 82.25 95 GLU A C 1
ATOM 704 O O . GLU A 1 95 ? 3.619 -11.174 -16.407 1.00 82.25 95 GLU A O 1
ATOM 709 N N . GLY A 1 96 ? 4.278 -9.416 -15.191 1.00 70.75 96 GLY A N 1
ATOM 710 C CA . GLY A 1 96 ? 5.688 -9.655 -15.447 1.00 70.75 96 GLY A CA 1
ATOM 711 C C . GLY A 1 96 ? 6.324 -10.707 -14.531 1.00 70.75 96 GLY A C 1
ATOM 712 O O . GLY A 1 96 ? 7.144 -11.491 -15.013 1.00 70.75 96 GLY A O 1
ATOM 713 N N . LEU A 1 97 ? 5.945 -10.804 -13.250 1.00 77.69 97 LEU A N 1
ATOM 714 C CA . LEU A 1 97 ? 6.482 -11.847 -12.355 1.00 77.69 97 LEU A CA 1
ATOM 715 C C . LEU A 1 97 ? 6.195 -13.282 -12.850 1.00 77.69 97 LEU A C 1
ATOM 717 O O . LEU A 1 97 ? 7.123 -14.093 -12.839 1.00 77.69 97 LEU A O 1
ATOM 721 N N . PRO A 1 98 ? 4.979 -13.623 -13.332 1.00 80.25 98 PRO A N 1
ATOM 722 C CA . PRO A 1 98 ? 4.681 -14.978 -13.809 1.00 80.25 98 PRO A CA 1
ATOM 723 C C . PRO A 1 98 ? 5.395 -15.380 -15.106 1.00 80.25 98 PRO A C 1
ATOM 725 O O . PRO A 1 98 ? 5.421 -16.561 -15.438 1.00 80.25 98 PRO A O 1
ATOM 728 N N . GLN A 1 99 ? 5.937 -14.423 -15.866 1.00 72.75 99 GLN A N 1
ATOM 729 C CA . GLN A 1 99 ? 6.571 -14.685 -17.165 1.00 72.75 99 GLN A CA 1
ATOM 730 C C . GLN A 1 99 ? 8.041 -15.116 -17.054 1.00 72.75 99 GLN A C 1
ATOM 732 O O . GLN A 1 99 ? 8.644 -15.511 -18.051 1.00 72.75 99 GLN A O 1
ATOM 737 N N . LEU A 1 100 ? 8.627 -15.062 -15.856 1.00 69.75 100 LEU A N 1
ATOM 738 C CA . LEU A 1 100 ? 10.013 -15.455 -15.626 1.00 69.75 100 LEU A CA 1
ATOM 739 C C . LEU A 1 100 ? 10.134 -16.982 -15.559 1.00 69.75 100 LEU A C 1
ATOM 741 O O . LEU A 1 100 ? 9.579 -17.618 -14.667 1.00 69.75 100 LEU A O 1
A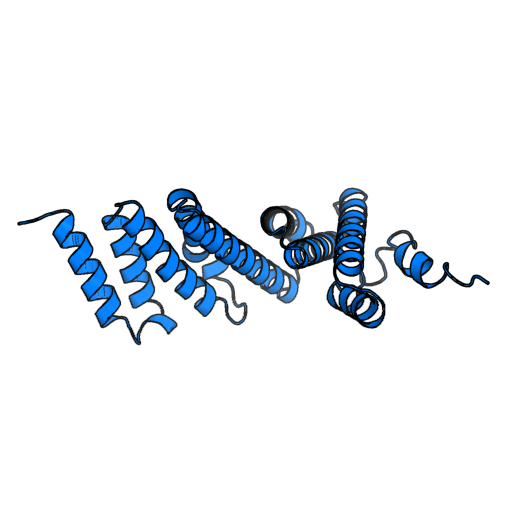TOM 745 N N . ALA A 1 101 ? 10.879 -17.564 -16.504 1.00 68.19 101 ALA A N 1
ATOM 746 C CA . ALA A 1 101 ? 11.005 -19.015 -16.679 1.00 68.19 101 ALA A CA 1
ATOM 747 C C . ALA A 1 101 ? 11.565 -19.748 -15.446 1.00 68.19 101 ALA A C 1
ATOM 749 O O . ALA A 1 101 ? 11.154 -20.868 -15.157 1.00 68.19 101 ALA A O 1
ATOM 750 N N . GLU A 1 102 ? 12.473 -19.108 -14.709 1.00 73.69 102 GLU A N 1
ATOM 751 C CA . GLU A 1 102 ? 13.070 -19.641 -13.476 1.00 73.69 102 GLU A CA 1
ATOM 752 C C . GLU A 1 102 ? 12.316 -19.183 -12.210 1.00 73.69 102 GLU A C 1
ATOM 754 O O . GLU A 1 102 ? 12.729 -19.478 -11.091 1.00 73.69 102 GLU A O 1
ATOM 759 N N . GLY A 1 103 ? 11.187 -18.484 -12.382 1.00 73.19 103 GLY A N 1
ATOM 760 C CA . GLY A 1 103 ? 10.511 -17.737 -11.326 1.00 73.19 103 GLY A CA 1
ATOM 761 C C . GLY A 1 103 ? 11.167 -16.373 -11.059 1.00 73.19 103 GLY A C 1
ATOM 762 O O . GLY A 1 103 ? 12.286 -16.107 -11.505 1.00 73.19 103 GLY A O 1
ATOM 763 N N . PRO A 1 104 ? 10.464 -15.452 -10.378 1.00 77.62 104 PRO A N 1
ATOM 764 C CA . PRO A 1 104 ? 11.028 -14.156 -10.039 1.00 77.62 104 PRO A CA 1
ATOM 765 C C . PRO A 1 104 ? 12.066 -14.261 -8.914 1.00 77.62 104 PRO A C 1
ATOM 767 O O . PRO A 1 104 ? 11.803 -14.942 -7.924 1.00 77.62 104 PRO A O 1
ATOM 770 N N . PRO A 1 105 ? 13.203 -13.543 -9.005 1.00 81.19 105 PRO A N 1
ATOM 771 C CA . PRO A 1 105 ? 14.103 -13.381 -7.870 1.00 81.19 105 PRO A CA 1
ATOM 772 C C . PRO A 1 105 ? 13.363 -12.762 -6.681 1.00 81.19 105 PRO A C 1
ATOM 774 O O . PRO A 1 105 ? 12.633 -11.782 -6.863 1.00 81.19 105 PRO A O 1
ATOM 777 N N . ASP A 1 106 ? 13.591 -13.283 -5.474 1.00 82.56 106 ASP A N 1
ATOM 778 C CA . ASP A 1 106 ? 12.932 -12.799 -4.254 1.00 82.56 106 ASP A CA 1
ATOM 779 C C . ASP A 1 106 ? 13.100 -11.280 -4.085 1.00 82.56 106 ASP A C 1
ATOM 781 O O . ASP A 1 106 ? 12.122 -10.570 -3.855 1.00 82.56 106 ASP A O 1
ATOM 785 N N . ASP A 1 107 ? 14.305 -10.750 -4.315 1.00 82.81 107 ASP A N 1
ATOM 786 C CA . ASP A 1 107 ? 14.595 -9.314 -4.197 1.00 82.81 107 ASP A CA 1
ATOM 787 C C . ASP A 1 107 ? 13.741 -8.445 -5.137 1.00 82.81 107 ASP A C 1
ATOM 789 O O . ASP A 1 107 ? 13.294 -7.360 -4.757 1.00 82.81 107 ASP A O 1
ATOM 793 N N . LEU A 1 108 ? 13.467 -8.927 -6.357 1.00 82.62 108 LEU A N 1
ATOM 794 C CA . LEU A 1 108 ? 12.606 -8.230 -7.315 1.00 82.62 108 LEU A CA 1
ATOM 795 C C . LEU A 1 108 ? 11.157 -8.212 -6.829 1.00 82.62 108 LEU A C 1
ATOM 797 O O . LEU A 1 108 ? 10.492 -7.181 -6.940 1.00 82.62 108 LEU A O 1
ATOM 801 N N . VAL A 1 109 ? 10.678 -9.336 -6.284 1.00 86.75 109 VAL A N 1
ATOM 802 C CA . VAL A 1 109 ? 9.343 -9.408 -5.687 1.00 86.75 109 VAL A CA 1
ATOM 803 C C . VAL A 1 109 ? 9.251 -8.373 -4.576 1.00 86.75 109 VAL A C 1
ATOM 805 O O . VAL A 1 109 ? 8.443 -7.457 -4.697 1.00 86.75 109 VAL A O 1
ATOM 808 N N . LEU A 1 110 ? 10.121 -8.456 -3.564 1.00 88.06 110 LEU A N 1
ATOM 809 C CA . LEU A 1 110 ? 10.103 -7.586 -2.383 1.00 88.06 110 LEU A CA 1
ATOM 810 C C . LEU A 1 110 ? 10.179 -6.096 -2.744 1.00 88.06 110 LEU A C 1
ATOM 812 O O . LEU A 1 110 ? 9.447 -5.286 -2.166 1.00 88.06 110 LEU A O 1
ATOM 816 N N . MET A 1 111 ? 11.013 -5.730 -3.721 1.00 86.19 111 MET A N 1
ATOM 817 C CA . MET A 1 111 ? 11.101 -4.359 -4.228 1.00 86.19 111 MET A CA 1
ATOM 818 C C . MET A 1 111 ? 9.764 -3.883 -4.812 1.00 86.19 111 MET A C 1
ATOM 820 O O . MET A 1 111 ? 9.275 -2.818 -4.431 1.00 86.19 111 MET A O 1
ATOM 824 N N . LEU A 1 112 ? 9.131 -4.685 -5.674 1.00 88.56 112 LEU A N 1
ATOM 825 C CA . LEU A 1 112 ? 7.849 -4.339 -6.289 1.00 88.56 112 LEU A CA 1
ATOM 826 C C . LEU A 1 112 ? 6.710 -4.248 -5.267 1.00 88.56 112 LEU A C 1
ATOM 828 O O . LEU A 1 112 ? 5.863 -3.362 -5.381 1.00 88.56 112 LEU A O 1
ATOM 832 N N . GLU A 1 113 ? 6.672 -5.131 -4.262 1.00 92.00 113 GLU A N 1
ATOM 833 C CA . GLU A 1 113 ? 5.641 -5.058 -3.214 1.00 92.00 113 GLU A CA 1
ATOM 834 C C . GLU A 1 113 ? 5.809 -3.791 -2.380 1.00 92.00 113 GLU A C 1
ATOM 836 O O . GLU A 1 113 ? 4.828 -3.104 -2.105 1.00 92.00 113 GLU A O 1
ATOM 841 N N . THR A 1 114 ? 7.052 -3.457 -2.029 1.00 91.38 114 THR A N 1
ATOM 842 C CA . THR A 1 114 ? 7.382 -2.244 -1.274 1.00 91.38 114 THR A CA 1
ATOM 843 C C . THR A 1 114 ? 6.959 -0.996 -2.037 1.00 91.38 114 THR A C 1
ATOM 845 O O . THR A 1 114 ? 6.240 -0.155 -1.501 1.00 91.38 114 THR A O 1
ATOM 848 N N . ALA A 1 115 ? 7.344 -0.906 -3.310 1.00 91.19 115 ALA A N 1
ATOM 849 C CA . ALA A 1 115 ? 7.044 0.245 -4.145 1.00 91.19 115 ALA A CA 1
ATOM 850 C C . ALA A 1 115 ? 5.533 0.406 -4.384 1.00 91.19 115 ALA A C 1
ATOM 852 O O . ALA A 1 115 ? 5.000 1.512 -4.285 1.00 91.19 115 ALA A O 1
ATOM 853 N N . LEU A 1 116 ? 4.815 -0.700 -4.614 1.00 95.19 116 LEU A N 1
ATOM 854 C CA . LEU A 1 116 ? 3.360 -0.680 -4.747 1.00 95.19 116 LEU A CA 1
ATOM 855 C C . LEU A 1 116 ? 2.668 -0.255 -3.443 1.00 95.19 116 LEU A C 1
ATOM 857 O O . LEU A 1 116 ? 1.730 0.542 -3.489 1.00 95.19 116 LEU A O 1
ATOM 861 N N . ALA A 1 117 ? 3.115 -0.758 -2.289 1.00 95.56 117 ALA A N 1
ATOM 862 C CA . ALA A 1 117 ? 2.573 -0.362 -0.991 1.00 95.56 117 ALA A CA 1
ATOM 863 C C . ALA A 1 117 ? 2.790 1.139 -0.728 1.00 95.56 117 ALA A C 1
ATOM 865 O O . ALA A 1 117 ? 1.852 1.829 -0.324 1.00 95.56 117 ALA A O 1
ATOM 866 N N . ASP A 1 118 ? 3.980 1.664 -1.036 1.00 92.44 118 ASP A N 1
ATOM 867 C CA . ASP A 1 118 ? 4.280 3.095 -0.928 1.00 92.44 118 ASP A CA 1
ATOM 868 C C . ASP A 1 118 ? 3.370 3.935 -1.830 1.00 92.44 118 ASP A C 1
ATOM 870 O O . ASP A 1 118 ? 2.793 4.925 -1.377 1.00 92.44 118 ASP A O 1
ATOM 874 N N . ALA A 1 119 ? 3.166 3.510 -3.079 1.00 94.31 119 ALA A N 1
ATOM 875 C CA . ALA A 1 119 ? 2.260 4.177 -4.011 1.00 94.31 119 ALA A CA 1
ATOM 876 C C . ALA A 1 119 ? 0.838 4.282 -3.453 1.0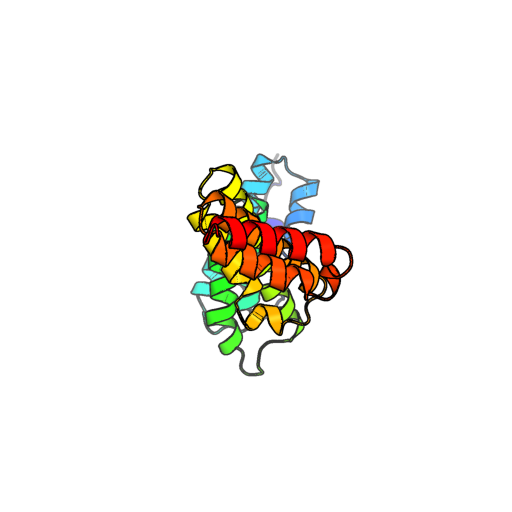0 94.31 119 ALA A C 1
ATOM 878 O O . ALA A 1 119 ? 0.231 5.356 -3.453 1.00 94.31 119 ALA A O 1
ATOM 879 N N . LEU A 1 120 ? 0.319 3.161 -2.946 1.00 97.12 120 LEU A N 1
ATOM 880 C CA . LEU A 1 120 ? -1.030 3.066 -2.403 1.00 97.12 120 LEU A CA 1
ATOM 881 C C . LEU A 1 120 ? -1.207 3.971 -1.185 1.00 97.12 120 LEU A C 1
ATOM 883 O O . LEU A 1 120 ? -2.186 4.714 -1.125 1.00 97.12 120 LEU A O 1
ATOM 887 N N . VAL A 1 121 ? -0.252 3.959 -0.251 1.00 95.81 121 VAL A N 1
ATOM 888 C CA . VAL A 1 121 ? -0.273 4.831 0.933 1.00 95.81 121 VAL A CA 1
ATOM 889 C C . VAL A 1 121 ? -0.209 6.304 0.528 1.00 95.81 121 VAL A C 1
ATOM 891 O O . VAL A 1 121 ? -0.983 7.117 1.035 1.00 95.81 121 VAL A O 1
ATOM 894 N N . GLN A 1 122 ? 0.668 6.668 -0.408 1.00 94.00 122 GLN A N 1
ATOM 895 C CA . GLN A 1 122 ? 0.810 8.054 -0.863 1.00 94.00 122 GLN A CA 1
ATOM 896 C C . GLN A 1 122 ? -0.462 8.567 -1.542 1.00 94.00 122 GLN A C 1
ATOM 898 O O . GLN A 1 122 ? -0.932 9.668 -1.242 1.00 94.00 122 GLN A O 1
ATOM 903 N N . LEU A 1 123 ? -1.071 7.760 -2.407 1.00 96.88 123 LEU A N 1
ATOM 904 C CA . LEU A 1 123 ? -2.331 8.103 -3.059 1.00 96.88 123 LEU A CA 1
ATOM 905 C C . LEU A 1 123 ? -3.508 8.133 -2.080 1.00 96.88 123 LEU A C 1
ATOM 907 O O . LEU A 1 123 ? -4.374 8.999 -2.200 1.00 96.88 123 LEU A O 1
ATOM 911 N N . ALA A 1 124 ? -3.531 7.246 -1.082 1.00 97.50 124 ALA A N 1
ATOM 912 C CA . ALA A 1 124 ? -4.535 7.271 -0.023 1.00 97.50 124 ALA A CA 1
ATOM 913 C C . ALA A 1 124 ? -4.466 8.573 0.790 1.00 97.50 124 ALA A C 1
ATOM 915 O O . ALA A 1 124 ? -5.488 9.227 0.996 1.00 97.50 124 ALA A O 1
ATOM 916 N N . ARG A 1 125 ? -3.259 9.011 1.175 1.00 95.62 125 ARG A N 1
ATOM 917 C CA . ARG A 1 125 ? -3.039 10.298 1.860 1.00 95.62 125 ARG A CA 1
ATOM 918 C C . ARG A 1 125 ? -3.507 11.481 1.018 1.00 95.62 125 ARG A C 1
ATOM 920 O O . ARG A 1 125 ? -4.166 12.379 1.532 1.00 95.62 125 ARG A O 1
ATOM 927 N N . ARG A 1 126 ? -3.214 11.482 -0.283 1.00 95.88 126 ARG A N 1
ATOM 928 C CA . ARG A 1 126 ? -3.672 12.533 -1.209 1.00 95.88 126 ARG A CA 1
ATOM 929 C C . ARG A 1 126 ? -5.189 12.574 -1.339 1.00 95.88 126 ARG A C 1
ATOM 931 O O . ARG A 1 126 ? -5.763 13.659 -1.354 1.00 95.88 126 ARG A O 1
ATOM 938 N N . ALA A 1 127 ? -5.834 11.413 -1.425 1.00 96.38 127 ALA A N 1
ATOM 939 C CA . ALA A 1 127 ? -7.289 11.319 -1.436 1.00 96.38 127 ALA A CA 1
ATOM 940 C C . ALA A 1 127 ? -7.889 11.864 -0.128 1.00 96.38 127 ALA A C 1
ATOM 942 O O . ALA A 1 127 ? -8.786 12.703 -0.174 1.00 96.38 127 ALA A O 1
ATOM 943 N N . ALA A 1 128 ? -7.312 11.502 1.022 1.00 94.94 128 ALA A N 1
ATOM 944 C CA . ALA A 1 128 ? -7.710 12.026 2.329 1.00 94.94 128 ALA A CA 1
ATOM 945 C C . ALA A 1 128 ? -7.566 13.558 2.422 1.00 94.94 128 ALA A C 1
ATOM 947 O O . ALA A 1 128 ? -8.485 14.232 2.883 1.00 94.94 128 ALA A O 1
ATOM 948 N N . LEU A 1 129 ? -6.471 14.132 1.906 1.00 95.31 129 LEU A N 1
ATOM 949 C CA . LEU A 1 129 ? -6.279 15.590 1.841 1.00 95.31 129 LEU A CA 1
ATOM 950 C C . LEU A 1 129 ? -7.332 16.293 0.972 1.00 95.31 129 LEU A C 1
ATOM 952 O O . LEU A 1 129 ? -7.721 17.420 1.272 1.00 95.31 129 LEU A O 1
ATOM 956 N N . ARG A 1 130 ? -7.819 15.632 -0.085 1.00 96.31 130 ARG A N 1
ATOM 957 C CA . ARG A 1 130 ? -8.938 16.116 -0.912 1.00 96.31 130 ARG A CA 1
ATOM 958 C C . ARG A 1 130 ? -10.311 15.898 -0.260 1.00 96.31 130 ARG A C 1
ATOM 960 O O . ARG A 1 130 ? -11.314 16.329 -0.821 1.00 96.31 130 ARG A O 1
ATOM 967 N N . GLY A 1 131 ? -10.371 15.231 0.893 1.00 95.88 131 GLY A N 1
ATOM 968 C CA . GLY A 1 131 ? -11.613 14.827 1.549 1.00 95.88 131 GLY A CA 1
ATOM 969 C C . GLY A 1 131 ? -12.308 13.632 0.892 1.00 95.88 131 GLY A C 1
ATOM 970 O O . GLY A 1 131 ? -13.435 13.311 1.265 1.00 95.88 131 GLY A O 1
ATOM 971 N N . ASP A 1 132 ? -11.659 12.957 -0.061 1.00 97.06 132 ASP A N 1
ATOM 972 C CA . ASP A 1 132 ? -12.172 11.728 -0.665 1.00 97.06 132 ASP A CA 1
ATOM 973 C C . ASP A 1 132 ? -11.839 10.525 0.227 1.00 97.06 132 ASP A C 1
ATOM 975 O O . ASP A 1 132 ? -10.925 9.730 -0.012 1.00 97.06 132 ASP A O 1
ATOM 979 N N . TRP A 1 133 ? -12.590 10.422 1.321 1.00 96.56 133 TRP A N 1
ATOM 980 C CA . TRP A 1 133 ? -12.419 9.370 2.321 1.00 96.56 133 TRP A CA 1
ATOM 981 C C . TRP A 1 133 ? -12.781 7.979 1.787 1.00 96.56 133 TRP A C 1
ATOM 983 O O . TRP A 1 133 ? -12.296 6.978 2.310 1.00 96.56 133 TRP A O 1
ATOM 993 N N . GLY A 1 134 ? -13.612 7.894 0.741 1.00 96.12 134 GLY A N 1
ATOM 994 C CA . GLY A 1 134 ? -13.960 6.627 0.100 1.00 96.12 134 GLY A CA 1
ATOM 995 C C . GLY A 1 134 ? -12.779 6.048 -0.671 1.00 96.12 134 GLY A C 1
ATOM 996 O O . GLY A 1 134 ? -12.419 4.886 -0.476 1.00 96.12 134 GLY A O 1
ATOM 997 N N . GLU A 1 135 ? -12.145 6.880 -1.495 1.00 96.19 135 GLU A N 1
ATOM 998 C CA . GLU A 1 135 ? -10.948 6.514 -2.243 1.00 96.19 135 GLU A CA 1
ATOM 999 C C . GLU A 1 135 ? -9.754 6.243 -1.304 1.00 96.19 135 GLU A C 1
ATOM 1001 O O . GLU A 1 135 ? -9.036 5.254 -1.482 1.00 96.19 135 GLU A O 1
ATOM 1006 N N . ALA A 1 136 ? -9.581 7.057 -0.254 1.00 97.75 136 ALA A N 1
ATOM 1007 C CA . ALA A 1 136 ? -8.554 6.836 0.764 1.00 97.75 136 ALA A CA 1
ATOM 1008 C C . ALA A 1 136 ? -8.715 5.475 1.462 1.00 97.75 136 ALA A C 1
ATOM 1010 O O . ALA A 1 136 ? -7.760 4.699 1.533 1.00 97.75 136 ALA A O 1
ATOM 1011 N N . ALA A 1 137 ? -9.930 5.152 1.919 1.00 96.94 137 ALA A N 1
ATOM 1012 C CA . ALA A 1 137 ? -10.221 3.884 2.582 1.00 96.94 137 ALA A CA 1
ATOM 1013 C C . ALA A 1 137 ? -9.959 2.676 1.668 1.00 96.94 137 ALA A C 1
ATOM 1015 O O . ALA A 1 137 ? -9.385 1.682 2.110 1.00 96.94 137 ALA A O 1
ATOM 1016 N N . ALA A 1 138 ? -10.325 2.766 0.385 1.00 96.62 138 ALA A N 1
ATOM 1017 C CA . ALA A 1 138 ? -10.083 1.697 -0.582 1.00 96.62 138 ALA A CA 1
ATOM 1018 C C . ALA A 1 138 ? -8.582 1.437 -0.808 1.00 96.62 138 ALA A C 1
ATOM 1020 O O . ALA A 1 138 ? -8.147 0.281 -0.867 1.00 96.62 138 ALA A O 1
ATOM 1021 N N . ARG A 1 139 ? -7.771 2.498 -0.907 1.00 97.19 139 ARG A N 1
ATOM 1022 C CA . ARG A 1 139 ? -6.321 2.357 -1.103 1.00 97.19 139 ARG A CA 1
ATOM 1023 C C . ARG A 1 139 ? -5.597 1.869 0.144 1.00 97.19 139 ARG A C 1
ATOM 1025 O O . ARG A 1 139 ? -4.769 0.971 0.022 1.00 97.19 139 ARG A O 1
ATOM 1032 N N . TYR A 1 140 ? -5.934 2.379 1.329 1.00 97.88 140 TYR A N 1
ATOM 1033 C CA . TYR A 1 140 ? -5.381 1.838 2.572 1.00 97.88 140 TYR A CA 1
ATOM 1034 C C . TYR A 1 140 ? -5.772 0.369 2.777 1.00 97.88 140 TYR A C 1
ATOM 1036 O O . TYR A 1 140 ? -4.899 -0.451 3.055 1.00 97.88 140 TYR A O 1
ATOM 1044 N N . GLY A 1 141 ? -7.041 0.018 2.533 1.00 96.44 141 GLY A N 1
ATOM 1045 C CA . GLY A 1 141 ? -7.519 -1.367 2.561 1.00 96.44 141 GLY A CA 1
ATOM 1046 C C . GLY A 1 141 ? -6.736 -2.279 1.614 1.00 96.44 141 GLY A C 1
ATOM 1047 O O . GLY A 1 141 ? -6.350 -3.381 1.984 1.00 96.44 141 GLY A O 1
ATOM 1048 N N . SER A 1 142 ? -6.382 -1.792 0.420 1.00 95.88 142 SER A N 1
ATOM 1049 C CA . SER A 1 142 ? -5.555 -2.560 -0.523 1.00 95.88 142 SER A CA 1
ATOM 1050 C C . SER A 1 142 ? -4.188 -2.952 0.053 1.00 95.88 142 SER A C 1
ATOM 1052 O O . SER A 1 142 ? -3.668 -4.000 -0.317 1.00 95.88 142 SER A O 1
ATOM 1054 N N . VAL A 1 143 ? -3.612 -2.146 0.952 1.00 96.62 143 VAL A N 1
ATOM 1055 C CA . VAL A 1 143 ? -2.320 -2.434 1.597 1.00 96.62 143 VAL A CA 1
ATOM 1056 C C . VAL A 1 143 ? -2.480 -3.406 2.764 1.00 96.62 143 VAL A C 1
ATOM 1058 O O . VAL A 1 143 ? -1.698 -4.342 2.888 1.00 96.62 143 VAL A O 1
ATOM 1061 N N . CYS A 1 144 ? -3.484 -3.215 3.619 1.00 94.94 144 CYS A N 1
ATOM 1062 C CA . CYS A 1 144 ? -3.613 -3.999 4.848 1.00 94.94 144 CYS A CA 1
ATOM 1063 C C . CYS A 1 144 ? -4.479 -5.264 4.720 1.00 94.94 144 CYS A C 1
ATOM 1065 O O . CYS A 1 144 ? -4.405 -6.124 5.597 1.00 94.94 144 CYS A O 1
ATOM 1067 N N . ASP A 1 145 ? -5.275 -5.410 3.658 1.00 94.19 145 ASP A N 1
ATOM 1068 C CA . ASP A 1 145 ? -6.167 -6.565 3.459 1.00 94.19 145 ASP A CA 1
ATOM 1069 C C . ASP A 1 145 ? -5.658 -7.545 2.395 1.00 94.19 145 ASP A C 1
ATOM 1071 O O . ASP A 1 145 ? -6.097 -8.695 2.335 1.00 94.19 145 ASP A O 1
ATOM 1075 N N . ALA A 1 146 ? -4.725 -7.126 1.536 1.00 92.50 146 ALA A N 1
ATOM 1076 C CA . ALA A 1 146 ? -4.199 -8.010 0.508 1.00 92.50 146 ALA A CA 1
ATOM 1077 C C . ALA A 1 146 ? -3.178 -8.996 1.094 1.00 92.50 146 ALA A C 1
ATOM 1079 O O . ALA A 1 146 ? -2.092 -8.608 1.528 1.00 92.50 146 ALA A O 1
ATOM 1080 N N . ALA A 1 147 ? -3.465 -10.294 0.954 1.00 89.88 147 ALA A N 1
ATOM 1081 C CA . ALA A 1 147 ? -2.599 -11.396 1.391 1.00 89.88 147 ALA A CA 1
ATOM 1082 C C . ALA A 1 147 ? -1.170 -11.348 0.818 1.00 89.88 147 ALA A C 1
ATOM 1084 O O . ALA A 1 147 ? -0.286 -12.077 1.266 1.00 89.88 147 ALA A O 1
ATOM 1085 N N . ARG A 1 148 ? -0.931 -10.549 -0.229 1.00 90.62 148 ARG A N 1
ATOM 1086 C CA . ARG A 1 148 ? 0.411 -10.339 -0.774 1.00 90.62 148 ARG A CA 1
ATOM 1087 C C . ARG A 1 148 ? 1.304 -9.548 0.184 1.00 90.62 148 ARG A C 1
ATOM 1089 O O . ARG A 1 148 ? 2.436 -9.950 0.397 1.00 90.62 148 ARG A O 1
ATOM 1096 N N . PHE A 1 149 ? 0.786 -8.479 0.790 1.00 92.75 149 PHE A N 1
ATOM 1097 C CA . PHE A 1 149 ? 1.574 -7.626 1.679 1.00 92.75 149 PHE A CA 1
ATOM 1098 C C . PHE A 1 149 ? 1.772 -8.290 3.037 1.00 92.75 149 PHE A C 1
ATOM 1100 O O . PHE A 1 149 ? 2.881 -8.284 3.549 1.00 92.75 149 PHE A O 1
ATOM 1107 N N . GLU A 1 150 ? 0.743 -8.966 3.553 1.00 90.62 150 GLU A N 1
ATOM 1108 C CA . GLU A 1 150 ? 0.827 -9.731 4.806 1.00 90.62 150 GLU A CA 1
ATOM 1109 C C . GLU A 1 150 ? 1.899 -10.834 4.769 1.00 90.62 150 GLU A C 1
ATOM 1111 O O . GLU A 1 150 ? 2.552 -11.111 5.769 1.00 90.62 150 GLU A O 1
ATOM 1116 N N . ARG A 1 151 ? 2.099 -11.471 3.609 1.00 89.62 151 ARG A N 1
ATOM 1117 C CA . ARG A 1 151 ? 3.125 -12.513 3.433 1.00 89.62 151 ARG A CA 1
ATOM 1118 C C . ARG A 1 151 ? 4.488 -11.959 3.026 1.00 89.62 151 ARG A C 1
ATOM 1120 O O . ARG A 1 151 ? 5.449 -12.729 2.965 1.00 89.62 151 ARG A O 1
ATOM 1127 N N . SER A 1 152 ? 4.565 -10.671 2.703 1.00 90.19 152 SER A N 1
ATOM 1128 C CA . SER A 1 152 ? 5.793 -10.052 2.227 1.00 90.19 152 SER A CA 1
ATOM 1129 C C . SER A 1 152 ? 6.836 -10.054 3.332 1.00 90.19 152 SER A C 1
ATOM 1131 O O . SER A 1 152 ? 6.545 -9.748 4.485 1.00 90.19 152 SER A O 1
ATOM 1133 N N . ARG A 1 153 ? 8.080 -10.367 2.971 1.00 91.62 153 ARG A N 1
ATOM 1134 C CA . ARG A 1 153 ? 9.232 -10.266 3.879 1.00 91.62 153 ARG A CA 1
ATOM 1135 C C . ARG A 1 153 ? 10.049 -9.000 3.642 1.00 91.62 153 ARG A C 1
ATOM 1137 O O . ARG A 1 153 ? 11.201 -8.925 4.063 1.00 91.62 153 ARG A O 1
ATOM 1144 N N . ALA A 1 154 ? 9.482 -8.029 2.930 1.00 90.38 154 ALA A N 1
ATOM 1145 C CA . ALA A 1 154 ? 10.178 -6.798 2.621 1.00 90.38 154 ALA A CA 1
ATOM 1146 C C . ALA A 1 154 ? 10.440 -5.996 3.901 1.00 90.38 154 ALA A C 1
ATOM 1148 O O . ALA A 1 154 ? 9.573 -5.860 4.769 1.00 90.38 154 ALA A O 1
ATOM 1149 N N . VAL A 1 155 ? 11.646 -5.438 4.004 1.00 91.06 155 VAL A N 1
ATOM 1150 C CA . VAL A 1 155 ? 12.022 -4.582 5.131 1.00 91.06 155 VAL A CA 1
ATOM 1151 C C . VAL A 1 155 ? 11.098 -3.366 5.167 1.00 91.06 155 VAL A C 1
ATOM 1153 O O . VAL A 1 155 ? 10.921 -2.667 4.168 1.00 91.06 155 VAL A O 1
ATOM 1156 N N . GLY A 1 156 ? 10.512 -3.092 6.330 1.00 91.81 156 GLY A N 1
ATOM 1157 C CA . GLY A 1 156 ? 9.611 -1.958 6.494 1.00 91.81 156 GLY A CA 1
ATOM 1158 C C . GLY A 1 156 ? 8.160 -2.225 6.068 1.00 91.81 156 GLY A C 1
ATOM 1159 O O . GLY A 1 156 ? 7.390 -1.268 5.955 1.00 91.81 156 GLY A O 1
ATOM 1160 N N . MET A 1 157 ? 7.781 -3.460 5.707 1.00 94.12 157 MET A N 1
ATOM 1161 C CA . MET A 1 157 ? 6.404 -3.751 5.278 1.00 94.12 157 MET A CA 1
ATOM 1162 C C . MET A 1 157 ? 5.417 -3.710 6.449 1.00 94.12 157 MET A C 1
ATOM 1164 O O . MET A 1 157 ? 4.330 -3.155 6.306 1.00 94.12 157 MET A O 1
ATOM 1168 N N . ASP A 1 158 ? 5.811 -4.207 7.621 1.00 94.25 158 ASP A N 1
ATOM 1169 C CA . ASP A 1 158 ? 5.002 -4.149 8.845 1.00 94.25 158 ASP A CA 1
ATOM 1170 C C . ASP A 1 158 ? 4.667 -2.697 9.233 1.00 94.25 158 ASP A C 1
ATOM 1172 O O . ASP A 1 158 ? 3.541 -2.381 9.620 1.00 94.25 158 ASP A O 1
ATOM 1176 N N . GLU A 1 159 ? 5.619 -1.776 9.078 1.00 94.25 159 GLU A N 1
ATOM 1177 C CA . GLU A 1 159 ? 5.433 -0.343 9.300 1.00 94.25 159 GLU A CA 1
ATOM 1178 C C . GLU A 1 159 ? 4.417 0.250 8.316 1.00 94.25 159 GLU A C 1
ATOM 1180 O O . GLU A 1 159 ? 3.565 1.052 8.706 1.00 94.25 159 GLU A O 1
ATOM 1185 N N . ARG A 1 160 ? 4.475 -0.163 7.043 1.00 94.38 160 ARG A N 1
ATOM 1186 C CA . ARG A 1 160 ? 3.528 0.269 6.000 1.00 94.38 160 ARG A CA 1
ATOM 1187 C C . ARG A 1 160 ? 2.127 -0.261 6.259 1.00 94.38 160 ARG A C 1
ATOM 1189 O O . ARG A 1 160 ? 1.169 0.499 6.139 1.00 94.38 160 ARG A O 1
ATOM 1196 N N . ILE A 1 161 ? 2.008 -1.532 6.642 1.00 96.62 161 ILE A N 1
ATOM 1197 C CA . ILE A 1 161 ? 0.733 -2.155 7.001 1.00 96.62 161 ILE A CA 1
ATOM 1198 C C . ILE A 1 161 ? 0.136 -1.441 8.210 1.00 96.62 161 ILE A C 1
ATOM 1200 O O . ILE A 1 161 ? -1.026 -1.049 8.156 1.00 96.62 161 ILE A O 1
ATOM 1204 N N . LEU A 1 162 ? 0.917 -1.199 9.268 1.00 96.00 162 LEU A N 1
ATOM 1205 C CA . LEU A 1 162 ? 0.435 -0.479 10.446 1.00 96.00 162 LEU A CA 1
ATOM 1206 C C . LEU A 1 162 ? -0.038 0.939 10.096 1.00 96.00 162 LEU A C 1
ATOM 1208 O O . LEU A 1 162 ? -1.138 1.327 10.488 1.00 96.00 162 LEU A O 1
ATOM 1212 N N . ALA A 1 163 ? 0.743 1.686 9.311 1.00 95.62 163 ALA A N 1
ATOM 1213 C CA . ALA A 1 163 ? 0.354 3.019 8.857 1.00 95.62 163 ALA A CA 1
ATOM 1214 C C . ALA A 1 163 ? -0.925 2.991 8.002 1.00 95.62 163 ALA A C 1
ATOM 1216 O O . ALA A 1 163 ? -1.763 3.886 8.114 1.00 95.62 163 ALA A O 1
ATOM 1217 N N . ALA A 1 164 ? -1.098 1.964 7.166 1.00 97.50 164 ALA A N 1
ATOM 1218 C CA . ALA A 1 164 ? -2.308 1.775 6.377 1.00 97.50 164 ALA A CA 1
ATOM 1219 C C . ALA A 1 164 ? -3.515 1.365 7.233 1.00 97.50 164 ALA A C 1
ATOM 1221 O O . ALA A 1 164 ? -4.622 1.806 6.947 1.00 97.50 164 ALA A O 1
ATOM 1222 N N . LEU A 1 165 ? -3.334 0.569 8.291 1.00 98.12 165 LEU A N 1
ATOM 1223 C CA . LEU A 1 165 ? -4.406 0.239 9.237 1.00 98.12 165 LEU A CA 1
ATOM 1224 C C . LEU A 1 165 ? -4.903 1.494 9.968 1.00 98.12 165 LEU A C 1
ATOM 1226 O O . LEU A 1 165 ? -6.110 1.734 10.007 1.00 98.12 165 LEU A O 1
ATOM 1230 N N . ASP A 1 166 ? -3.984 2.312 10.490 1.00 97.06 166 ASP A N 1
ATOM 1231 C CA . ASP A 1 166 ? -4.327 3.572 11.159 1.00 97.06 166 ASP A CA 1
ATOM 1232 C C . ASP A 1 166 ? -5.004 4.548 10.168 1.00 97.06 166 ASP A C 1
ATOM 1234 O O . ASP A 1 166 ? -6.052 5.123 10.471 1.00 97.06 166 ASP A O 1
ATOM 1238 N N . GLY A 1 167 ? -4.485 4.659 8.938 1.00 97.12 167 GLY A N 1
ATOM 1239 C CA . GLY A 1 167 ? -5.084 5.483 7.882 1.00 97.12 167 GLY A CA 1
ATOM 1240 C C . GLY A 1 167 ? -6.460 4.994 7.405 1.00 97.12 167 GLY A C 1
ATOM 1241 O O . GLY A 1 167 ? -7.353 5.805 7.152 1.00 97.12 167 GLY A O 1
ATOM 1242 N N . ALA A 1 168 ? -6.671 3.678 7.305 1.00 98.12 168 ALA A N 1
ATOM 1243 C CA . ALA A 1 168 ? -7.970 3.094 6.973 1.00 98.12 168 ALA A CA 1
ATOM 1244 C C . ALA A 1 168 ? -8.999 3.382 8.070 1.00 98.12 168 ALA A C 1
ATOM 1246 O O . ALA A 1 168 ? -10.129 3.760 7.760 1.00 98.12 168 ALA A O 1
ATOM 1247 N N . ALA A 1 169 ? -8.609 3.233 9.340 1.00 98.00 169 ALA A N 1
ATOM 1248 C CA . ALA A 1 169 ? -9.470 3.544 10.473 1.00 98.00 169 ALA A CA 1
ATOM 1249 C C . ALA A 1 169 ? -9.959 4.997 10.431 1.00 98.00 169 ALA A C 1
ATOM 1251 O O . ALA A 1 169 ? -11.167 5.233 10.492 1.00 98.00 169 ALA A O 1
ATOM 1252 N N . GLU A 1 170 ? -9.039 5.949 10.242 1.00 97.69 170 GLU A N 1
ATOM 1253 C CA . GLU A 1 170 ? -9.377 7.367 10.097 1.00 97.69 170 GLU A CA 1
ATOM 1254 C C . GLU A 1 170 ? -10.324 7.592 8.910 1.00 97.69 170 GLU A C 1
ATOM 1256 O O . GLU A 1 170 ? -11.374 8.220 9.056 1.00 97.69 170 GLU A O 1
ATOM 1261 N N . ALA A 1 171 ? -10.004 7.039 7.738 1.00 97.88 171 ALA A N 1
ATOM 1262 C CA . ALA A 1 171 ? -10.814 7.229 6.540 1.00 97.88 171 ALA A CA 1
ATOM 1263 C C . ALA A 1 171 ? -12.250 6.697 6.708 1.00 97.88 171 ALA A C 1
ATOM 1265 O O . ALA A 1 171 ? -13.211 7.371 6.328 1.00 97.88 171 ALA A O 1
ATOM 1266 N N . PHE A 1 172 ? -12.424 5.520 7.319 1.00 98.00 172 PHE A N 1
ATOM 1267 C CA . PHE A 1 172 ? -13.754 4.974 7.595 1.00 98.00 172 PHE A CA 1
ATOM 1268 C C . PHE A 1 172 ? -14.512 5.779 8.652 1.00 98.00 172 PHE A C 1
ATOM 1270 O O . PHE A 1 172 ? -15.714 5.994 8.486 1.00 98.00 172 PHE A O 1
ATOM 1277 N N . GLU A 1 173 ? -13.834 6.288 9.683 1.00 97.25 173 GLU A N 1
ATOM 1278 C CA . GLU A 1 173 ? -14.471 7.138 10.689 1.00 97.25 173 GLU A CA 1
ATOM 1279 C C . GLU A 1 173 ? -14.974 8.448 10.072 1.00 97.25 173 GLU A C 1
ATOM 1281 O O . GLU A 1 173 ? -16.128 8.828 10.280 1.00 97.25 173 GLU A O 1
ATOM 1286 N N . ARG A 1 174 ? -14.153 9.107 9.244 1.00 96.94 174 ARG A N 1
ATOM 1287 C CA . ARG A 1 174 ? -14.519 10.346 8.534 1.00 96.94 174 ARG A CA 1
ATOM 1288 C C . ARG A 1 174 ? -15.663 10.136 7.541 1.00 96.94 174 ARG A C 1
ATOM 1290 O O . ARG A 1 174 ? -16.437 11.059 7.301 1.00 96.94 174 ARG A O 1
ATOM 1297 N N . ARG A 1 175 ? -15.805 8.918 7.010 1.00 94.62 175 ARG A N 1
ATOM 1298 C CA . ARG A 1 175 ? -16.941 8.491 6.179 1.00 94.62 175 ARG A CA 1
ATOM 1299 C C . ARG A 1 175 ? -18.204 8.161 6.992 1.00 94.62 175 ARG A C 1
ATOM 1301 O O . ARG A 1 175 ? -19.270 8.006 6.407 1.00 94.62 175 ARG A O 1
ATOM 1308 N N . GLY A 1 176 ? -18.096 8.028 8.315 1.00 94.88 176 GLY A N 1
ATOM 1309 C CA . GLY A 1 176 ? -19.184 7.618 9.210 1.00 94.88 176 GLY A CA 1
ATOM 1310 C C . GLY A 1 176 ? -19.370 6.101 9.342 1.00 94.88 176 GLY A C 1
ATOM 1311 O O . GLY A 1 176 ? -20.299 5.654 10.010 1.00 94.88 176 GLY A O 1
ATOM 1312 N N . ASP A 1 177 ? -18.490 5.293 8.749 1.00 96.69 177 ASP A N 1
ATOM 1313 C CA . ASP A 1 177 ? -18.522 3.831 8.846 1.00 96.69 177 ASP A CA 1
ATOM 1314 C C . ASP A 1 177 ? -17.773 3.369 10.104 1.00 96.69 177 ASP A C 1
ATOM 1316 O O . ASP A 1 177 ? -16.645 2.868 10.066 1.00 96.69 177 ASP A O 1
ATOM 1320 N N . LEU A 1 178 ? -18.404 3.607 11.254 1.00 97.25 178 LEU A N 1
ATOM 1321 C CA . LEU A 1 178 ? -17.777 3.431 12.565 1.00 97.25 178 LEU A CA 1
ATOM 1322 C C . LEU A 1 178 ? -17.433 1.966 12.872 1.00 97.25 178 LEU A C 1
ATOM 1324 O O . LEU A 1 178 ? -16.467 1.700 13.585 1.00 97.25 178 LEU A O 1
ATOM 1328 N N . VAL A 1 179 ? -18.188 1.014 12.313 1.00 97.50 179 VAL A N 1
ATOM 1329 C CA . VAL A 1 179 ? -17.928 -0.424 12.485 1.00 97.50 179 VAL A CA 1
ATOM 1330 C C . VAL A 1 179 ? -16.621 -0.810 11.800 1.00 97.50 179 VAL A C 1
ATOM 1332 O O . VAL A 1 179 ? -15.776 -1.464 12.412 1.00 97.50 179 VAL A O 1
ATOM 1335 N N . ARG A 1 180 ? -16.411 -0.374 10.549 1.00 97.00 180 ARG A N 1
ATOM 1336 C CA . ARG A 1 180 ? -15.143 -0.631 9.856 1.00 97.00 180 ARG A CA 1
ATOM 1337 C C . ARG A 1 180 ? -13.987 0.116 10.501 1.00 97.00 180 ARG A C 1
ATOM 1339 O O . ARG A 1 180 ? -12.925 -0.474 10.671 1.00 97.00 180 ARG A O 1
ATOM 1346 N N . ALA A 1 181 ? -14.190 1.363 10.918 1.00 97.94 181 ALA A N 1
ATOM 1347 C CA . ALA A 1 181 ? -13.165 2.115 11.636 1.00 97.94 181 ALA A CA 1
ATOM 1348 C C . ALA A 1 181 ? -12.692 1.374 12.902 1.00 97.94 181 ALA A C 1
ATOM 1350 O O . ALA A 1 181 ? -11.492 1.170 13.091 1.00 97.94 181 ALA A O 1
ATOM 1351 N N . ALA A 1 182 ? -13.630 0.872 13.714 1.00 97.94 182 ALA A N 1
ATOM 1352 C CA . ALA A 1 182 ? -13.321 0.057 14.887 1.00 97.94 182 ALA A CA 1
ATOM 1353 C C . ALA A 1 182 ? -12.569 -1.234 14.523 1.00 97.94 182 ALA A C 1
ATOM 1355 O O . ALA A 1 182 ? -11.584 -1.572 15.177 1.00 97.94 182 ALA A O 1
ATOM 1356 N N . HIS A 1 183 ? -12.983 -1.923 13.454 1.00 97.75 183 HIS A N 1
ATOM 1357 C CA . HIS A 1 183 ? -12.303 -3.124 12.965 1.00 97.75 183 HIS A CA 1
ATOM 1358 C C . HIS A 1 183 ? -10.822 -2.862 12.631 1.00 97.75 183 HIS A C 1
ATOM 1360 O O . HIS A 1 183 ? -9.950 -3.610 13.078 1.00 97.75 183 HIS A O 1
ATOM 1366 N N . TYR A 1 184 ? -10.512 -1.790 11.893 1.00 97.88 184 TYR A N 1
ATOM 1367 C CA . TYR A 1 184 ? -9.122 -1.465 11.550 1.0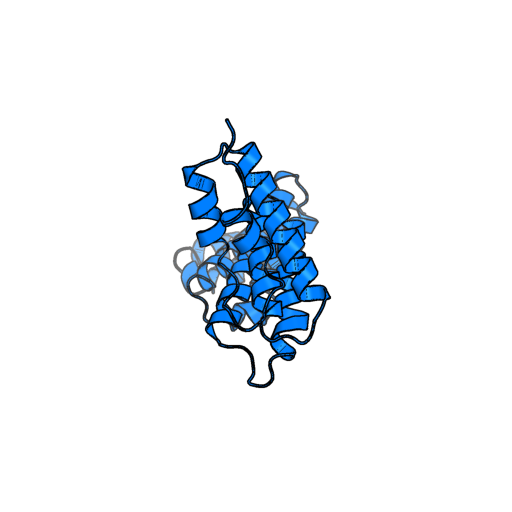0 97.88 184 TYR A CA 1
ATOM 1368 C C . TYR A 1 184 ? -8.298 -1.020 12.768 1.00 97.88 184 TYR A C 1
ATOM 1370 O O . TYR A 1 184 ? -7.144 -1.432 12.885 1.00 97.88 184 TYR A O 1
ATOM 1378 N N . LEU A 1 185 ? -8.885 -0.288 13.724 1.00 97.75 185 LEU A N 1
ATOM 1379 C CA . LEU A 1 185 ? -8.222 0.050 14.994 1.00 97.75 185 LEU A CA 1
ATOM 1380 C C . LEU A 1 185 ? -7.871 -1.192 15.820 1.00 97.75 185 LEU A C 1
ATOM 1382 O O . LEU A 1 185 ? -6.772 -1.274 16.369 1.00 97.75 185 LEU A O 1
ATOM 1386 N N . SER A 1 186 ? -8.777 -2.170 15.901 1.00 97.38 186 SER A N 1
ATOM 1387 C CA . SER A 1 186 ? -8.511 -3.441 16.582 1.00 97.38 186 SER A CA 1
ATOM 1388 C C . SER A 1 186 ? -7.359 -4.195 15.920 1.00 97.38 186 SER A C 1
ATOM 1390 O O . SER A 1 186 ? -6.426 -4.604 16.607 1.00 97.38 186 SER A O 1
ATOM 1392 N N . ARG A 1 187 ? -7.348 -4.285 14.584 1.00 97.50 187 ARG A N 1
ATOM 1393 C CA . ARG A 1 187 ? -6.234 -4.903 13.848 1.00 97.50 187 ARG A CA 1
ATOM 1394 C C . ARG A 1 187 ? -4.911 -4.172 14.067 1.00 97.50 187 ARG A C 1
ATOM 1396 O O . ARG A 1 187 ? -3.895 -4.821 14.299 1.00 97.50 187 ARG A O 1
ATOM 1403 N N . ALA A 1 188 ? -4.915 -2.840 14.060 1.00 97.31 188 ALA A N 1
ATOM 1404 C CA . ALA A 1 188 ? -3.732 -2.044 14.379 1.00 97.31 188 ALA A CA 1
ATOM 1405 C C . ALA A 1 188 ? -3.254 -2.268 15.825 1.00 97.31 188 ALA A C 1
ATOM 1407 O O . ALA A 1 188 ? -2.055 -2.251 16.083 1.00 97.31 188 ALA A O 1
ATOM 1408 N N . ALA A 1 189 ? -4.159 -2.514 16.777 1.00 97.06 189 ALA A N 1
ATOM 1409 C CA . ALA A 1 189 ? -3.808 -2.841 18.161 1.00 97.06 189 ALA A CA 1
ATOM 1410 C C . ALA A 1 189 ? -3.168 -4.235 18.310 1.00 97.06 189 ALA A C 1
ATOM 1412 O O . ALA A 1 189 ? -2.306 -4.429 19.170 1.00 97.06 189 ALA A O 1
ATOM 1413 N N . ASP A 1 190 ? -3.591 -5.197 17.489 1.00 95.50 190 ASP A N 1
ATOM 1414 C CA . ASP A 1 190 ? -3.092 -6.576 17.518 1.00 95.50 190 ASP A CA 1
ATOM 1415 C C . ASP A 1 190 ? -1.775 -6.745 16.737 1.00 95.50 190 ASP A C 1
ATOM 1417 O O . ASP A 1 190 ? -0.971 -7.638 17.042 1.00 95.50 190 ASP A O 1
ATOM 1421 N N . HIS A 1 191 ? -1.516 -5.847 15.781 1.00 94.88 191 HIS A N 1
ATOM 1422 C CA . HIS A 1 191 ? -0.299 -5.808 14.976 1.00 94.88 191 HIS A CA 1
ATOM 1423 C C . HIS A 1 191 ? 0.971 -5.691 15.847 1.00 94.88 191 HIS A C 1
ATOM 1425 O O . HIS A 1 191 ? 0.983 -4.878 16.778 1.00 94.88 191 HIS A O 1
ATOM 1431 N N . PRO A 1 192 ? 2.072 -6.424 15.560 1.00 92.62 192 PRO A N 1
ATOM 1432 C CA . PRO A 1 192 ? 3.278 -6.443 16.399 1.00 92.62 192 PRO A CA 1
ATOM 1433 C C . PRO A 1 192 ? 3.825 -5.054 16.751 1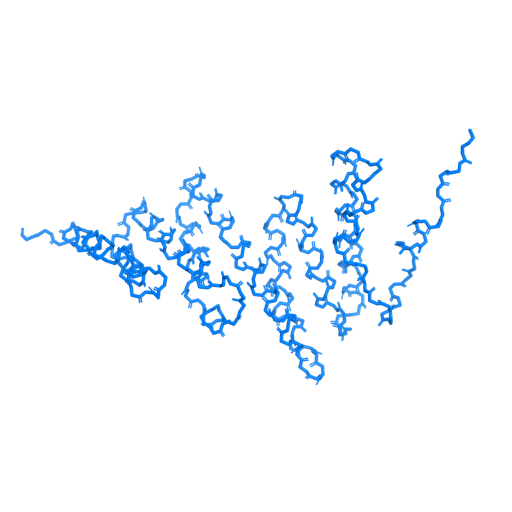.00 92.62 192 PRO A C 1
ATOM 1435 O O . PRO A 1 192 ? 4.047 -4.760 17.926 1.00 92.62 192 PRO A O 1
ATOM 1438 N N . LEU A 1 193 ? 3.952 -4.175 15.752 1.00 92.38 193 LEU A N 1
ATOM 1439 C CA . LEU A 1 193 ? 4.427 -2.796 15.929 1.00 92.38 193 LEU A CA 1
ATOM 1440 C C . LEU A 1 193 ? 3.388 -1.869 16.583 1.00 92.38 193 LEU A C 1
ATOM 1442 O O . LEU A 1 193 ? 3.720 -0.805 17.098 1.00 92.38 193 LEU A O 1
ATOM 1446 N N . GLY A 1 194 ? 2.115 -2.261 16.578 1.00 89.94 194 GLY A N 1
ATOM 1447 C CA . GLY A 1 194 ? 1.026 -1.467 17.131 1.00 89.94 194 GLY A CA 1
ATOM 1448 C C . GLY A 1 194 ? 0.785 -1.693 18.624 1.00 89.94 194 GLY A C 1
ATOM 1449 O O . GLY A 1 194 ? 0.111 -0.882 19.262 1.00 89.94 194 GLY A O 1
ATOM 1450 N N . ARG A 1 195 ? 1.378 -2.736 19.219 1.00 89.06 195 ARG A N 1
ATOM 1451 C CA . ARG A 1 195 ? 1.107 -3.140 20.610 1.00 89.06 195 ARG A CA 1
ATOM 1452 C C . ARG A 1 195 ? 1.370 -2.049 21.647 1.00 89.06 195 ARG A C 1
ATOM 1454 O O . ARG A 1 195 ? 0.659 -1.995 22.645 1.00 89.06 195 ARG A O 1
ATOM 1461 N N . ALA A 1 196 ? 2.326 -1.156 21.386 1.00 89.44 196 ALA A N 1
ATOM 1462 C CA . ALA A 1 196 ? 2.644 -0.031 22.268 1.00 89.44 196 ALA A CA 1
ATOM 1463 C C . ALA A 1 196 ? 1.440 0.898 22.527 1.00 89.44 196 ALA A C 1
ATOM 1465 O O . ALA A 1 196 ? 1.273 1.375 23.643 1.00 89.44 196 ALA A O 1
ATOM 1466 N N . HIS A 1 197 ? 0.565 1.083 21.532 1.00 91.25 197 HIS A N 1
ATOM 1467 C CA . HIS A 1 197 ? -0.632 1.935 21.624 1.00 91.25 197 HIS A CA 1
ATOM 1468 C C . HIS A 1 197 ? -1.931 1.109 21.589 1.00 91.25 197 HIS A C 1
ATOM 1470 O O . HIS A 1 197 ? -3.008 1.615 21.275 1.00 91.25 197 HIS A O 1
ATOM 1476 N N . ALA A 1 198 ? -1.858 -0.194 21.883 1.00 93.88 198 ALA A N 1
ATOM 1477 C CA . ALA A 1 198 ? -3.001 -1.093 21.733 1.00 93.88 198 ALA A CA 1
ATOM 1478 C C . ALA A 1 198 ? -4.167 -0.747 22.665 1.00 93.88 198 ALA A C 1
ATOM 1480 O O . ALA A 1 198 ? -5.325 -0.880 22.272 1.00 93.88 198 ALA A O 1
ATOM 1481 N N . THR A 1 199 ? -3.882 -0.291 23.887 1.00 95.56 199 THR A N 1
ATOM 1482 C CA . THR A 1 199 ? -4.915 0.115 24.850 1.00 95.56 199 THR A CA 1
ATOM 1483 C C . THR A 1 199 ? -5.731 1.292 24.321 1.00 95.56 199 THR A C 1
ATOM 1485 O O . THR A 1 199 ? -6.959 1.235 24.329 1.00 95.56 199 THR A O 1
ATOM 1488 N N . GLU A 1 200 ? -5.061 2.320 23.797 1.00 95.75 200 GLU A N 1
ATOM 1489 C CA . GLU A 1 200 ? -5.700 3.509 23.223 1.00 95.75 200 GLU A CA 1
ATOM 1490 C C . GLU A 1 200 ? -6.530 3.150 21.990 1.00 95.75 200 GLU A C 1
ATOM 1492 O O . GLU A 1 200 ? -7.707 3.503 21.912 1.00 95.75 200 GLU A O 1
ATOM 1497 N N . ARG A 1 201 ? -5.963 2.363 21.066 1.00 96.75 201 ARG A N 1
ATOM 1498 C CA . ARG A 1 201 ? -6.676 1.917 19.861 1.00 96.75 201 ARG A CA 1
ATOM 1499 C C . ARG A 1 201 ? -7.914 1.079 20.187 1.00 96.75 201 ARG A C 1
ATOM 1501 O O . ARG A 1 201 ? -8.971 1.310 19.604 1.00 96.75 201 ARG A O 1
ATOM 1508 N N . ARG A 1 202 ? -7.831 0.144 21.144 1.00 96.88 202 ARG A N 1
ATOM 1509 C CA . ARG A 1 202 ? -8.989 -0.664 21.578 1.00 96.88 202 ARG A CA 1
ATOM 1510 C C . ARG A 1 202 ? -10.044 0.175 22.294 1.00 96.88 202 ARG A C 1
ATOM 1512 O O . ARG A 1 202 ? -11.234 -0.029 22.062 1.00 96.88 202 ARG A O 1
ATOM 1519 N N . ALA A 1 203 ? -9.631 1.126 23.133 1.00 96.94 203 ALA A N 1
ATOM 1520 C CA . ALA A 1 203 ? -10.554 2.053 23.784 1.00 96.94 203 ALA A CA 1
ATOM 1521 C C . ALA A 1 203 ? -11.289 2.920 22.751 1.00 96.94 203 ALA A C 1
ATOM 1523 O O . ALA A 1 203 ? -12.509 3.087 22.849 1.00 96.94 203 ALA A O 1
ATOM 1524 N N . HIS A 1 204 ? -10.569 3.403 21.734 1.00 97.38 204 HIS A N 1
ATOM 1525 C CA . HIS A 1 204 ? -11.151 4.151 20.628 1.00 97.38 204 HIS A CA 1
ATOM 1526 C C . HIS A 1 204 ? -12.138 3.283 19.833 1.00 97.38 204 HIS A C 1
ATOM 1528 O O . HIS A 1 204 ? -13.299 3.663 19.691 1.00 97.38 204 HIS A O 1
ATOM 1534 N N . ALA A 1 205 ? -11.745 2.074 19.424 1.00 97.12 205 ALA A N 1
ATOM 1535 C CA . ALA A 1 205 ? -12.630 1.135 18.734 1.00 97.12 205 ALA A CA 1
ATOM 1536 C C . ALA A 1 205 ? -13.927 0.866 19.524 1.00 97.12 205 ALA A C 1
ATOM 1538 O O . ALA A 1 205 ? -15.025 0.947 18.973 1.00 97.12 205 ALA A O 1
ATOM 1539 N N . ALA A 1 206 ? -13.827 0.629 20.836 1.00 96.62 206 ALA A N 1
ATOM 1540 C CA . ALA A 1 206 ? -14.991 0.424 21.697 1.00 96.62 206 ALA A CA 1
ATOM 1541 C C . ALA A 1 206 ? -15.893 1.670 21.784 1.00 96.62 206 ALA A C 1
ATOM 1543 O O . ALA A 1 206 ? -17.117 1.546 21.829 1.00 96.62 206 ALA A O 1
ATOM 1544 N N . ALA A 1 207 ? -15.310 2.873 21.796 1.00 96.75 207 ALA A N 1
ATOM 1545 C CA . ALA A 1 207 ? -16.070 4.120 21.769 1.00 96.75 207 ALA A CA 1
ATOM 1546 C C . ALA A 1 207 ? -16.831 4.309 20.449 1.00 96.75 207 ALA A C 1
ATOM 1548 O O . ALA A 1 207 ? -17.986 4.735 20.474 1.00 96.75 207 ALA A O 1
ATOM 1549 N N . LEU A 1 208 ? -16.225 3.946 19.315 1.00 96.69 208 LEU A N 1
ATOM 1550 C CA . LEU A 1 208 ? -16.890 3.972 18.012 1.00 96.69 208 LEU A CA 1
ATOM 1551 C C . LEU A 1 208 ? -18.081 3.011 17.963 1.00 96.69 208 LEU A C 1
ATOM 1553 O O . LEU A 1 208 ? -19.157 3.404 17.521 1.00 96.69 208 LEU A O 1
ATOM 1557 N N . LEU A 1 209 ? -17.932 1.788 18.479 1.00 95.94 209 LEU A N 1
ATOM 1558 C CA . LEU A 1 209 ? -19.015 0.797 18.489 1.00 95.94 209 LEU A CA 1
ATOM 1559 C C . LEU A 1 209 ? -20.195 1.207 19.384 1.00 95.94 209 LEU A C 1
ATOM 1561 O O . LEU A 1 209 ? -21.343 1.042 18.977 1.00 95.94 209 LEU A O 1
ATOM 1565 N N . ARG A 1 210 ? -19.942 1.825 20.547 1.00 95.88 210 ARG A N 1
ATOM 1566 C CA . ARG A 1 210 ? -21.013 2.374 21.405 1.00 95.88 210 ARG A CA 1
ATOM 1567 C C . ARG A 1 210 ? -21.830 3.476 20.726 1.00 95.88 210 ARG A C 1
ATOM 1569 O O . ARG A 1 210 ? -22.998 3.649 21.038 1.00 95.88 210 ARG A O 1
ATOM 1576 N N . ARG A 1 211 ? -21.238 4.227 19.789 1.00 93.75 211 ARG A N 1
ATOM 1577 C CA . ARG A 1 211 ? -21.961 5.251 19.011 1.00 93.75 211 ARG A CA 1
ATOM 1578 C C . ARG A 1 211 ? -22.918 4.640 17.983 1.00 93.75 211 ARG A C 1
ATOM 1580 O O . ARG A 1 211 ? -23.857 5.316 17.580 1.00 93.75 211 ARG A O 1
ATOM 1587 N N . VAL A 1 212 ? -22.663 3.408 17.536 1.00 91.19 212 VAL A N 1
ATOM 1588 C CA . VAL A 1 212 ? -23.517 2.697 16.568 1.00 91.19 212 VAL A CA 1
ATOM 1589 C C . VAL A 1 212 ? -24.744 2.100 17.256 1.00 91.19 212 VAL A C 1
ATOM 1591 O O . VAL A 1 212 ? -25.839 2.181 16.706 1.00 91.19 212 VAL A O 1
ATOM 1594 N N . SER A 1 213 ? -24.565 1.559 18.463 1.00 81.56 213 SER A N 1
ATOM 1595 C CA . SER A 1 213 ? -25.642 1.021 19.298 1.00 81.56 213 SER A CA 1
ATOM 1596 C C . SER A 1 213 ? -25.630 1.709 20.666 1.00 81.56 213 SER A C 1
ATOM 1598 O O . SER A 1 213 ? -25.008 1.181 21.590 1.00 81.56 213 SER A O 1
ATOM 1600 N N . PRO A 1 214 ? -26.245 2.899 20.796 1.00 70.88 214 PRO A N 1
ATOM 1601 C CA . PRO A 1 214 ? -26.467 3.498 22.104 1.00 70.88 214 PRO A CA 1
ATOM 1602 C C . PRO A 1 214 ? -27.465 2.628 22.883 1.00 70.88 214 PRO A C 1
ATOM 1604 O O . PRO A 1 214 ? -28.512 2.277 22.336 1.00 70.88 214 PRO A O 1
ATOM 1607 N N . ASP A 1 215 ? -27.097 2.255 24.112 1.00 64.06 215 ASP A N 1
ATOM 1608 C CA . ASP A 1 215 ? -27.974 1.557 25.068 1.00 64.06 215 ASP A CA 1
ATOM 1609 C C . ASP A 1 215 ? -29.299 2.308 25.304 1.00 64.06 215 ASP A C 1
ATOM 1611 O O . ASP A 1 215 ? -29.285 3.566 25.309 1.00 64.06 215 ASP A O 1
#

Radius of gyration: 21.16 Å; chains: 1; bounding box: 59×46×56 Å